Protein AF-B9TIX4-F1 (afdb_monomer_lite)

Organism: Ricinus communis (NCBI:txid3988)

pLDDT: mean 88.49, std 17.42, range [26.94, 98.62]

Radius of gyration: 24.01 Å; chains: 1; bounding box: 66×64×57 Å

InterPro domains:
  IPR032342 Protein of unknown function DUF4861 [PF16153] (31-257)

Sequence (258 aa):
MKLSLPLFALAAIAVTAHPAAQAAERLTVTVAHDLAIARPAETIAVPWKSVNDALPHAGIQHIVVKDAAGRVLPHQVTNVAPEAKDPQKNGIAYGELLFQHDFAPGEKNATFTVEKTDAVVPPFPTKVWARIVPERLDDFAWENDKVAHRTYGPALAAPAPAGSDKEVLKTSGLDIWFKRVPYPIVDRWYNIGHDHYHHDEGEGIDMYNVGTTMGAGGTGIRAGGKLYSGINFTHWKVLANGPVRAIFELAYDGWDAG

Foldseek 3Di:
DDDDDDDDDDPDDDDDDDDDDPDALKDKDKDFDDAQAKDFFDKDWAFVLVVCVSVPLADQQFKFKAWPVRDTFQKDWFQQQVVDDCPRSSQPRTGTIITTDIGHRPRTMTMMMMHGHPDGHDHDAAQKFWDFDVLQQRKIKIGGQFKIKIFDAPRQCDDDDPPDPRHHAWAQAMFIWGFPGRHDCPVVQVVVHDCRQCDCPPGTHRVDDCGRHNHPHFDWDQDPNDTGTFTGFDDKDWRGGDRSDTDMDTHGDDDDPD

Secondary structure (DSSP, 8-state):
--------------------S---SEEEEEEE---SS-EEEEEEEEEHHHHHHHSTT--TTSEEEEETT-PEEPEEEEES-TT---TT-S-TTEEEEEEEEEEPTT--EEEEEEEE-SSPPPPPPPS-EEEEEGGGTTEEEEE-SSEEEEE--HHHHSPPPTT----------EEEEEESSSS--HHHHHTT-TTGGGS-SSSEE-----TTS-BTT--EEEETTEEEE----SEEEEEE-SSS--EEEEE-------

Structure (mmCIF, N/CA/C/O backbone):
data_AF-B9TIX4-F1
#
_entry.id   AF-B9TIX4-F1
#
loop_
_atom_site.group_PDB
_atom_site.id
_atom_site.type_symbol
_atom_site.label_atom_id
_atom_site.label_alt_id
_atom_site.label_comp_id
_atom_site.label_asym_id
_atom_site.label_entity_id
_atom_site.label_seq_id
_atom_site.pdbx_PDB_ins_code
_atom_site.Cartn_x
_atom_site.Cartn_y
_atom_site.Cartn_z
_atom_site.occupancy
_atom_site.B_iso_or_equiv
_atom_site.auth_seq_id
_atom_site.auth_comp_id
_atom_site.auth_asym_id
_atom_site.auth_atom_id
_atom_site.pdbx_PDB_model_num
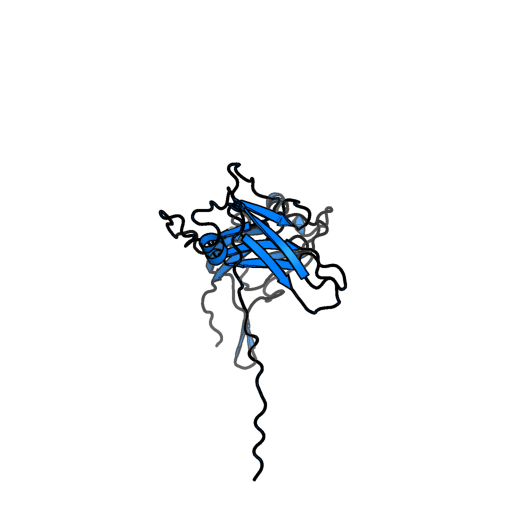ATOM 1 N N . MET A 1 1 ? -40.615 -47.299 2.888 1.00 38.88 1 MET A N 1
ATOM 2 C CA . MET A 1 1 ? -39.439 -46.735 2.194 1.00 38.88 1 MET A CA 1
ATOM 3 C C . MET A 1 1 ? -39.035 -45.478 2.951 1.00 38.88 1 MET A C 1
ATOM 5 O O . MET A 1 1 ? -39.784 -44.512 2.935 1.00 38.88 1 MET A O 1
ATOM 9 N N . LYS A 1 2 ? -37.972 -45.550 3.762 1.00 30.00 2 LYS A N 1
ATOM 10 C CA . LYS A 1 2 ? -37.517 -44.440 4.614 1.00 30.00 2 LYS A CA 1
ATOM 11 C C . LYS A 1 2 ? -36.592 -43.554 3.779 1.00 30.00 2 LYS A C 1
ATOM 13 O O . LYS A 1 2 ? -35.516 -44.011 3.415 1.00 30.00 2 LYS A O 1
ATOM 18 N N . LEU A 1 3 ? -37.014 -42.330 3.469 1.00 26.94 3 LEU A N 1
ATOM 19 C CA . LEU A 1 3 ? -36.116 -41.285 2.979 1.00 26.94 3 LEU A CA 1
ATOM 20 C C . LEU A 1 3 ? -35.773 -40.360 4.146 1.00 26.94 3 LEU A C 1
ATOM 22 O O . LEU A 1 3 ? -36.620 -39.626 4.645 1.00 26.94 3 LEU A O 1
ATOM 26 N N . SER A 1 4 ? -34.524 -40.440 4.585 1.00 28.61 4 SER A N 1
ATOM 27 C CA . SER A 1 4 ? -33.867 -39.477 5.461 1.00 28.61 4 SER A CA 1
ATOM 28 C C . SER A 1 4 ? -33.162 -38.434 4.592 1.00 28.61 4 SER A C 1
ATOM 30 O O . SER A 1 4 ? -32.214 -38.780 3.888 1.00 28.61 4 SER A O 1
ATOM 32 N N . LEU A 1 5 ? -33.611 -37.177 4.637 1.00 30.70 5 LEU A N 1
ATOM 33 C CA . LEU A 1 5 ? -32.850 -36.026 4.138 1.00 30.70 5 LEU A CA 1
ATOM 34 C C . LEU A 1 5 ? -32.131 -35.348 5.319 1.00 30.70 5 LEU A C 1
ATOM 36 O O . LEU A 1 5 ? -32.748 -35.192 6.375 1.00 30.70 5 LEU A O 1
ATOM 40 N N . PRO A 1 6 ? -30.859 -34.935 5.174 1.00 35.88 6 PRO A N 1
ATOM 41 C CA . PRO A 1 6 ? -30.146 -34.208 6.214 1.00 35.88 6 PRO A CA 1
ATOM 42 C C . PRO A 1 6 ? -30.624 -32.752 6.284 1.00 35.88 6 PRO A C 1
ATOM 44 O O . PRO A 1 6 ? -30.802 -32.074 5.273 1.00 35.88 6 PRO A O 1
ATOM 47 N N . LEU A 1 7 ? -30.829 -32.292 7.516 1.00 30.75 7 LEU A N 1
ATOM 48 C CA . LEU A 1 7 ? -31.203 -30.935 7.890 1.00 30.75 7 LEU A CA 1
ATOM 49 C C . LEU A 1 7 ? -29.971 -30.018 7.747 1.00 30.75 7 LEU A C 1
ATOM 51 O O . LEU A 1 7 ? -29.024 -30.140 8.521 1.00 30.75 7 LEU A O 1
ATOM 55 N N . PHE A 1 8 ? -29.967 -29.103 6.775 1.00 31.70 8 PHE A N 1
ATOM 56 C CA . PHE A 1 8 ? -29.042 -27.965 6.778 1.00 31.70 8 PHE A CA 1
ATOM 57 C C . PHE A 1 8 ? -29.559 -26.932 7.786 1.00 31.70 8 PHE A C 1
ATOM 59 O O . PHE A 1 8 ? -30.624 -26.346 7.597 1.00 31.70 8 PHE A O 1
ATOM 66 N N . ALA A 1 9 ? -28.819 -26.733 8.875 1.00 29.97 9 ALA A N 1
ATOM 67 C CA . ALA A 1 9 ? -29.090 -25.682 9.844 1.00 29.97 9 ALA A CA 1
ATOM 68 C C . ALA A 1 9 ? -28.733 -24.317 9.232 1.00 29.97 9 ALA A C 1
ATOM 70 O O . ALA A 1 9 ? -27.561 -23.968 9.103 1.00 29.97 9 ALA A O 1
ATOM 71 N N . LEU A 1 10 ? -29.751 -23.546 8.848 1.00 31.45 10 LEU A N 1
ATOM 72 C CA . LEU A 1 10 ? -29.627 -22.110 8.614 1.00 31.45 10 LEU A CA 1
ATOM 73 C C . LEU A 1 10 ? -29.556 -21.425 9.988 1.00 31.45 10 LEU A C 1
ATOM 75 O O . LEU A 1 10 ? -30.528 -21.454 10.744 1.00 31.45 10 LEU A O 1
ATOM 79 N N . ALA A 1 11 ? -28.418 -20.822 10.326 1.00 30.11 11 ALA A N 1
ATOM 80 C CA . ALA A 1 11 ? -28.317 -19.956 11.495 1.00 30.11 11 ALA A CA 1
ATOM 81 C C . ALA A 1 11 ? -29.115 -18.669 11.228 1.00 30.11 11 ALA A C 1
ATOM 83 O O . ALA A 1 11 ? -28.685 -17.796 10.476 1.00 30.11 11 ALA A O 1
ATOM 84 N N . ALA A 1 12 ? -30.309 -18.575 11.811 1.00 31.97 12 ALA A N 1
ATOM 85 C CA . ALA A 1 12 ? -31.118 -17.365 11.803 1.00 31.97 12 ALA A CA 1
ATOM 86 C C . ALA A 1 12 ? -30.576 -16.379 12.850 1.00 31.97 12 ALA A C 1
ATOM 88 O O . ALA A 1 12 ? -30.541 -16.682 14.042 1.00 31.97 12 ALA A O 1
ATOM 89 N N . ILE A 1 13 ? -30.159 -15.194 12.404 1.00 37.94 13 ILE A N 1
ATOM 90 C CA . ILE A 1 13 ? -29.799 -14.069 13.273 1.00 37.94 13 ILE A CA 1
ATOM 91 C C . ILE A 1 13 ? -31.105 -13.411 13.729 1.00 37.94 13 ILE A C 1
ATOM 93 O O . ILE A 1 13 ? -31.818 -12.812 12.926 1.00 37.94 13 ILE A O 1
ATOM 97 N N . ALA A 1 14 ? -31.435 -13.540 15.013 1.00 33.88 14 ALA A N 1
ATOM 98 C CA . ALA A 1 14 ? -32.546 -12.822 15.626 1.00 33.88 14 ALA A CA 1
ATOM 99 C C . ALA A 1 14 ? -32.054 -11.465 16.151 1.00 33.88 14 ALA A C 1
ATOM 101 O O . ALA A 1 14 ? -31.164 -11.410 16.998 1.00 33.88 14 ALA A O 1
ATOM 102 N N . VAL A 1 15 ? -32.643 -10.371 15.659 1.00 36.19 15 VAL A N 1
ATOM 103 C CA . VAL A 1 15 ? -32.431 -9.012 16.178 1.00 36.19 15 VAL A CA 1
ATOM 104 C C . VAL A 1 15 ? -33.599 -8.672 17.097 1.00 36.19 15 VAL A C 1
ATOM 106 O O . VAL A 1 15 ? -34.727 -8.507 16.640 1.00 36.19 15 VAL A O 1
ATOM 109 N N . THR A 1 16 ? -33.343 -8.562 18.398 1.00 40.38 16 THR A N 1
ATOM 110 C CA . THR A 1 16 ? -34.302 -7.996 19.355 1.00 40.38 16 THR A CA 1
ATOM 111 C C . THR A 1 16 ? -33.934 -6.544 19.634 1.00 40.38 16 THR A C 1
ATOM 113 O O . THR A 1 16 ? -32.861 -6.274 20.169 1.00 40.38 16 THR A O 1
ATOM 116 N N . ALA A 1 17 ? -34.825 -5.611 19.295 1.00 32.62 17 ALA A N 1
ATOM 117 C CA . ALA A 1 17 ? -34.686 -4.204 19.654 1.00 32.62 17 ALA A CA 1
ATOM 118 C C . ALA A 1 17 ? -35.254 -3.956 21.063 1.00 32.62 17 ALA A C 1
ATOM 120 O O . ALA A 1 17 ? -36.385 -4.336 21.370 1.00 32.62 17 ALA A O 1
ATOM 121 N N . HIS A 1 18 ? -34.472 -3.314 21.925 1.00 37.09 18 HIS A N 1
ATOM 122 C CA . HIS A 1 18 ? -34.951 -2.644 23.135 1.00 37.09 18 HIS A CA 1
ATOM 123 C C . HIS A 1 18 ? -34.730 -1.137 22.961 1.00 37.09 18 HIS A C 1
ATOM 125 O O . HIS A 1 18 ? -33.721 -0.750 22.366 1.00 37.09 18 HIS A O 1
ATOM 131 N N . PRO A 1 19 ? -35.638 -0.274 23.449 1.00 43.09 19 PRO A N 1
ATOM 132 C CA . PRO A 1 19 ? -35.478 1.163 23.313 1.00 43.09 19 PRO A CA 1
ATOM 133 C C . PRO A 1 19 ? -34.439 1.630 24.336 1.00 43.09 19 PRO A C 1
ATOM 135 O O . PRO A 1 19 ? -34.692 1.623 25.539 1.00 43.09 19 PRO A O 1
ATOM 138 N N . ALA A 1 20 ? -33.253 2.001 23.861 1.00 38.09 20 ALA A N 1
ATOM 139 C CA . ALA A 1 20 ? -32.211 2.596 24.684 1.00 38.09 20 ALA A CA 1
ATOM 140 C C . ALA A 1 20 ? -32.131 4.105 24.430 1.00 38.09 20 ALA A C 1
ATOM 142 O O . ALA A 1 20 ? -32.337 4.572 23.310 1.00 38.09 20 ALA A O 1
ATOM 143 N N . ALA A 1 21 ? -31.838 4.827 25.515 1.00 38.94 21 ALA A N 1
ATOM 144 C CA . ALA A 1 21 ? -31.505 6.242 25.589 1.00 38.94 21 ALA A CA 1
ATOM 145 C C . ALA A 1 21 ? -30.706 6.732 24.378 1.00 38.94 21 ALA A C 1
ATOM 147 O O . ALA A 1 21 ? -29.896 5.981 23.845 1.00 38.94 21 ALA A O 1
ATOM 148 N N . GLN A 1 22 ? -30.936 7.991 23.992 1.00 44.44 22 GLN A N 1
ATOM 149 C CA . GLN A 1 22 ? -30.363 8.669 22.827 1.00 44.44 22 GLN A CA 1
ATOM 150 C C . GLN A 1 22 ? -28.854 8.401 22.727 1.00 44.44 22 GLN A C 1
ATOM 152 O O . GLN A 1 22 ? -28.032 9.048 23.374 1.00 44.44 22 GLN A O 1
ATOM 157 N N . ALA A 1 23 ? -28.524 7.345 21.986 1.00 49.56 23 ALA A N 1
ATOM 158 C CA . ALA A 1 23 ? -27.182 6.825 21.885 1.00 49.56 23 ALA A CA 1
ATOM 159 C C . ALA A 1 23 ? -26.373 7.826 21.069 1.00 49.56 23 ALA A C 1
ATOM 161 O O . ALA A 1 23 ? -26.856 8.319 20.049 1.00 49.56 23 ALA A O 1
ATOM 162 N N . ALA A 1 24 ? -25.143 8.116 21.497 1.00 54.53 24 ALA A N 1
ATOM 163 C CA . ALA A 1 24 ? -24.170 8.699 20.585 1.00 54.53 24 ALA A CA 1
ATOM 164 C C . ALA A 1 24 ? -24.187 7.870 19.291 1.00 54.53 24 ALA A C 1
ATOM 166 O O . ALA A 1 24 ? -24.204 6.639 19.374 1.00 54.53 24 ALA A O 1
ATOM 167 N N . GLU A 1 25 ? -24.238 8.517 18.124 1.00 78.62 25 GLU A N 1
ATOM 168 C CA . GLU A 1 25 ? -24.160 7.812 16.844 1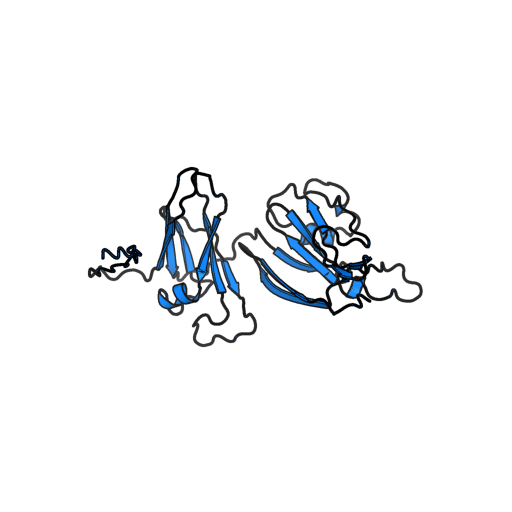.00 78.62 25 GLU A CA 1
ATOM 169 C C . GLU A 1 25 ? -22.839 7.032 16.810 1.00 78.62 25 GLU A C 1
ATOM 171 O O . GLU A 1 25 ? -21.759 7.604 16.640 1.00 78.62 25 GLU A O 1
ATOM 176 N N . ARG A 1 26 ? -22.928 5.721 17.049 1.00 90.38 26 ARG A N 1
ATOM 177 C CA . ARG A 1 26 ? -21.793 4.802 17.111 1.00 90.38 26 ARG A CA 1
ATOM 178 C C . ARG A 1 26 ? -22.112 3.524 16.360 1.00 90.38 26 ARG A C 1
ATOM 180 O O . ARG A 1 26 ? -23.199 2.963 16.494 1.00 90.38 26 ARG A O 1
ATOM 187 N N . LEU A 1 27 ? -21.121 3.014 15.647 1.00 96.25 27 LEU A N 1
ATOM 188 C CA . LEU A 1 27 ? -21.131 1.663 15.104 1.00 96.25 27 LEU A CA 1
ATOM 189 C C . LEU A 1 27 ? -20.337 0.763 16.052 1.00 96.25 27 LEU A C 1
ATOM 191 O O . LEU A 1 27 ? -19.190 1.060 16.375 1.00 96.25 27 LEU A O 1
ATOM 195 N N . THR A 1 28 ? -20.937 -0.337 16.504 1.00 97.44 28 THR A N 1
ATOM 196 C CA . THR A 1 28 ? -20.211 -1.375 17.252 1.00 97.44 28 THR A CA 1
ATOM 197 C C . THR A 1 28 ? -19.797 -2.475 16.284 1.00 97.44 28 THR A C 1
ATOM 199 O O . THR A 1 28 ? -20.637 -3.004 15.559 1.00 97.44 28 THR A O 1
ATOM 202 N N . VAL A 1 29 ? -18.509 -2.809 16.272 1.00 98.25 29 VAL A N 1
ATOM 203 C CA . VAL A 1 29 ? -17.928 -3.847 15.416 1.00 98.25 29 VAL A CA 1
ATOM 204 C C . VAL A 1 29 ? -17.489 -4.998 16.307 1.00 98.25 29 VAL A C 1
ATOM 206 O O . VAL A 1 29 ? -16.592 -4.831 17.130 1.00 98.25 29 VAL A O 1
ATOM 209 N N . THR A 1 30 ? -18.107 -6.163 16.140 1.00 97.75 30 THR A N 1
ATOM 210 C CA . THR A 1 30 ? -17.695 -7.399 16.814 1.00 97.75 30 THR A CA 1
ATOM 211 C C . THR A 1 30 ? -17.123 -8.350 15.777 1.00 97.75 30 THR A C 1
ATOM 213 O O . THR A 1 30 ? -17.759 -8.626 14.761 1.00 97.75 30 THR A O 1
ATOM 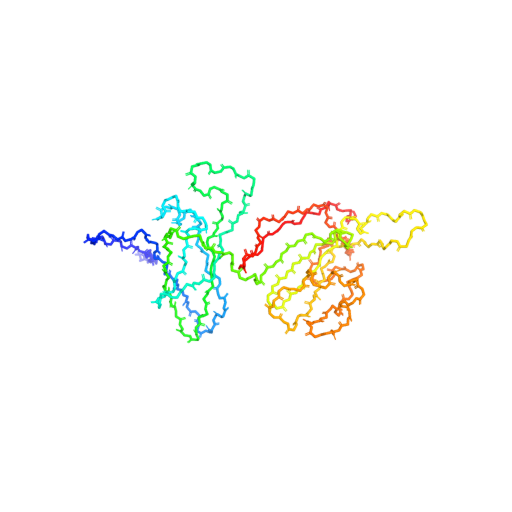216 N N . VAL A 1 31 ? -15.920 -8.848 16.037 1.00 97.88 31 VAL A N 1
ATOM 217 C CA . VAL A 1 31 ? -15.213 -9.804 15.178 1.00 97.88 31 VAL A CA 1
ATOM 218 C C . VAL A 1 31 ? -15.007 -11.106 15.933 1.00 97.88 31 VAL A C 1
ATOM 220 O O . VAL A 1 31 ? -14.877 -11.090 17.159 1.00 97.88 31 VAL A O 1
ATOM 223 N N . ALA A 1 32 ? -14.975 -12.225 15.212 1.00 97.56 32 ALA A N 1
ATOM 224 C CA . ALA A 1 32 ? -14.731 -13.533 15.798 1.00 97.56 32 ALA A CA 1
ATOM 225 C C . ALA A 1 32 ? -13.930 -14.451 14.866 1.00 97.56 32 ALA A C 1
ATOM 227 O O . ALA A 1 32 ? -14.022 -14.335 13.643 1.00 97.56 32 ALA A O 1
ATOM 228 N N . HIS A 1 33 ? -13.162 -15.374 15.448 1.00 97.12 33 HIS A N 1
ATOM 229 C CA . HIS A 1 33 ? -12.461 -16.441 14.731 1.00 97.12 33 HIS A CA 1
ATOM 230 C C . HIS A 1 33 ? -12.263 -17.681 15.612 1.00 97.12 33 HIS A C 1
ATOM 232 O O . HIS A 1 33 ? -12.195 -17.582 16.834 1.00 97.12 33 HIS A O 1
ATOM 238 N N . ASP A 1 34 ? -12.025 -18.842 14.992 1.00 97.62 34 ASP A N 1
ATOM 239 C CA . ASP A 1 34 ? -11.907 -20.116 15.722 1.00 97.62 34 ASP A CA 1
ATOM 240 C C . ASP A 1 34 ? -10.468 -20.605 15.945 1.00 97.62 34 ASP A C 1
ATOM 242 O O . ASP A 1 34 ? -10.240 -21.556 16.696 1.00 97.62 34 ASP A O 1
ATOM 246 N N . LEU A 1 35 ? -9.458 -19.942 15.373 1.00 96.56 35 LEU A N 1
ATOM 247 C CA . LEU A 1 35 ? -8.053 -20.354 15.517 1.00 96.56 35 LEU A CA 1
ATOM 248 C C . LEU A 1 35 ? -7.544 -20.238 16.960 1.00 96.56 35 LEU A C 1
ATOM 250 O O . LEU A 1 35 ? -7.852 -19.274 17.655 1.00 96.56 35 LEU A O 1
ATOM 254 N N . ALA A 1 36 ? -6.784 -21.229 17.435 1.00 97.38 36 ALA A N 1
ATOM 255 C CA . ALA A 1 36 ? -6.191 -21.235 18.783 1.00 97.38 36 ALA A CA 1
ATOM 256 C C . ALA A 1 36 ? -4.831 -20.516 18.871 1.00 97.38 36 ALA A C 1
ATOM 258 O O . ALA A 1 36 ? -4.317 -20.307 19.966 1.00 97.38 36 ALA A O 1
ATOM 259 N N . ILE A 1 37 ? -4.250 -20.151 17.728 1.00 98.00 37 ILE A N 1
ATOM 260 C CA . ILE A 1 37 ? -2.975 -19.434 17.642 1.00 98.00 37 ILE A CA 1
ATOM 261 C C . ILE A 1 37 ? -3.176 -17.925 17.815 1.00 98.00 37 ILE A C 1
ATOM 263 O O . ILE A 1 37 ? -4.269 -17.418 17.570 1.00 98.00 37 ILE A O 1
ATOM 267 N N . ALA A 1 38 ? -2.110 -17.218 18.197 1.00 98.12 38 ALA A N 1
ATOM 268 C CA . ALA A 1 38 ? -2.091 -15.760 18.138 1.00 98.12 38 ALA A CA 1
ATOM 269 C C . ALA A 1 38 ? -2.291 -15.270 16.696 1.00 98.12 38 ALA A C 1
ATOM 271 O O . ALA A 1 38 ? -1.817 -15.908 15.750 1.00 98.12 38 ALA A O 1
ATOM 272 N N . ARG A 1 39 ? -2.936 -14.111 16.543 1.00 97.81 39 ARG A N 1
ATOM 273 C CA . ARG A 1 39 ? -3.063 -13.401 15.263 1.00 97.81 39 ARG A CA 1
ATOM 274 C C . ARG A 1 39 ? -2.588 -11.960 15.449 1.00 97.81 39 ARG A C 1
ATOM 276 O O . ARG A 1 39 ? -3.410 -11.078 15.698 1.00 97.81 39 ARG A O 1
ATOM 283 N N . PRO A 1 40 ? -1.264 -11.732 15.432 1.00 96.69 40 PRO A N 1
ATOM 284 C CA . PRO A 1 40 ? -0.727 -10.389 15.566 1.00 96.69 40 PRO A CA 1
ATOM 285 C C . PRO A 1 40 ? -1.090 -9.552 14.338 1.00 96.69 40 PRO A C 1
ATOM 287 O O . PRO A 1 40 ? -1.064 -10.053 13.212 1.00 96.69 40 PRO A O 1
ATOM 290 N N . ALA A 1 41 ? -1.386 -8.276 14.562 1.00 95.19 41 ALA A N 1
ATOM 291 C CA . ALA A 1 41 ? -1.704 -7.284 13.544 1.00 95.19 41 ALA A CA 1
ATOM 292 C C . ALA A 1 41 ? -2.820 -7.719 12.569 1.00 95.19 41 ALA A C 1
ATOM 294 O O . ALA A 1 41 ? -2.799 -7.359 11.385 1.00 95.19 41 ALA A O 1
ATOM 295 N N . GLU A 1 42 ? -3.809 -8.476 13.059 1.00 97.62 42 GLU A N 1
ATOM 296 C CA . GLU A 1 42 ? -4.961 -8.900 12.265 1.00 97.62 42 GLU A CA 1
ATOM 297 C C . GLU A 1 42 ? -5.698 -7.665 11.749 1.00 97.62 42 GLU A C 1
ATOM 299 O O . GLU A 1 42 ? -6.131 -6.816 12.530 1.00 97.62 42 GLU A O 1
ATOM 304 N N . THR A 1 43 ? -5.833 -7.552 10.427 1.00 97.75 43 THR A N 1
ATOM 305 C CA . THR A 1 43 ? -6.508 -6.406 9.814 1.00 97.75 43 THR A CA 1
ATOM 306 C C . THR A 1 43 ? -8.008 -6.631 9.815 1.00 97.75 43 THR A C 1
ATOM 308 O O . THR A 1 43 ? -8.516 -7.520 9.134 1.00 97.75 43 THR A O 1
ATOM 311 N N . ILE A 1 44 ? -8.722 -5.779 10.537 1.00 98.62 44 ILE A N 1
ATOM 312 C CA . ILE A 1 44 ? -10.177 -5.751 10.558 1.00 98.62 44 ILE A CA 1
ATOM 313 C C . ILE A 1 44 ? -10.626 -4.776 9.479 1.00 98.62 44 ILE A C 1
ATOM 315 O O . ILE A 1 44 ? -10.250 -3.604 9.498 1.00 98.62 44 ILE A O 1
ATOM 319 N N . ALA A 1 45 ? -11.409 -5.282 8.530 1.00 98.19 45 ALA A N 1
ATOM 320 C CA . ALA A 1 45 ? -11.915 -4.520 7.402 1.00 98.19 45 ALA A CA 1
ATOM 321 C C . ALA A 1 45 ? -13.438 -4.411 7.481 1.00 98.19 45 ALA A C 1
ATOM 323 O O . ALA A 1 45 ? -14.155 -5.412 7.439 1.00 98.19 45 ALA A O 1
ATOM 324 N N . VAL A 1 46 ? -13.930 -3.183 7.621 1.00 98.00 46 VAL A N 1
ATOM 325 C CA . VAL A 1 46 ? -15.361 -2.877 7.644 1.00 98.00 46 VAL A CA 1
ATOM 326 C C . VAL A 1 46 ? -15.696 -2.136 6.355 1.00 98.00 46 VAL A C 1
ATOM 328 O O . VAL A 1 46 ? -15.140 -1.057 6.140 1.00 98.00 46 VAL A O 1
ATOM 331 N N . PRO A 1 47 ? -16.596 -2.651 5.496 1.00 96.12 47 PRO A N 1
ATOM 332 C CA . PRO A 1 47 ? -17.011 -1.936 4.295 1.00 96.12 47 PRO A CA 1
ATOM 333 C C . PRO A 1 47 ? -17.458 -0.515 4.636 1.00 96.12 47 PRO A C 1
ATOM 335 O O . PRO A 1 47 ? -18.283 -0.320 5.534 1.00 96.12 47 PRO A O 1
ATOM 338 N N . TRP A 1 48 ? -16.939 0.485 3.919 1.00 95.00 48 TRP A N 1
ATOM 339 C CA . TRP A 1 48 ? -17.240 1.887 4.214 1.00 95.00 48 TRP A CA 1
ATOM 340 C C . TRP A 1 48 ? -18.736 2.180 4.102 1.00 95.00 48 TRP A C 1
ATOM 342 O O . TRP A 1 48 ? -19.282 2.960 4.877 1.00 95.00 48 TRP A O 1
ATOM 352 N N . LYS A 1 49 ? -19.434 1.473 3.206 1.00 91.44 49 LYS A N 1
ATOM 353 C CA . LYS A 1 49 ? -20.893 1.526 3.117 1.00 91.44 49 LYS A CA 1
ATOM 354 C C . LYS A 1 49 ? -21.567 1.208 4.459 1.00 91.44 49 LYS A C 1
ATOM 356 O O . LYS A 1 49 ? -22.452 1.947 4.864 1.00 91.44 49 LYS A O 1
ATOM 361 N N . SER A 1 50 ? -21.131 0.164 5.165 1.00 93.56 50 SER A N 1
ATOM 362 C CA . SER A 1 50 ? -21.689 -0.202 6.475 1.00 93.56 50 SER A CA 1
ATOM 363 C C . SER A 1 50 ? -21.418 0.871 7.530 1.00 93.56 50 SER A C 1
ATOM 365 O O . SER A 1 50 ? -22.264 1.123 8.385 1.00 93.56 50 SER A O 1
ATOM 367 N N . VAL A 1 51 ? -20.254 1.529 7.453 1.00 94.81 51 VAL A N 1
ATOM 368 C CA . VAL A 1 51 ? -19.935 2.684 8.304 1.00 94.81 51 VAL A CA 1
ATOM 369 C C . VAL A 1 51 ? -20.880 3.839 7.998 1.00 94.81 51 VAL A C 1
ATOM 371 O O . VAL A 1 51 ? -21.472 4.377 8.921 1.00 94.81 51 VAL A O 1
ATOM 374 N N . ASN A 1 52 ? -21.078 4.187 6.727 1.00 91.62 52 ASN A N 1
ATOM 375 C CA . ASN A 1 52 ? -21.948 5.294 6.333 1.00 91.62 52 ASN A CA 1
ATOM 376 C C . ASN A 1 52 ? -23.440 5.015 6.597 1.00 91.62 52 ASN A C 1
ATOM 378 O O . ASN A 1 52 ? -24.171 5.930 6.955 1.00 91.62 52 ASN A O 1
ATOM 382 N N . ASP A 1 53 ? -23.895 3.764 6.475 1.00 91.44 53 ASP A N 1
ATOM 383 C CA . ASP A 1 53 ? -25.266 3.370 6.825 1.00 91.44 53 ASP A CA 1
ATOM 384 C C . ASP A 1 53 ? -25.526 3.559 8.337 1.00 91.44 53 ASP A C 1
ATOM 386 O O . ASP A 1 53 ? -26.605 3.997 8.733 1.00 91.44 53 ASP A O 1
ATOM 390 N N . ALA A 1 54 ? -24.535 3.251 9.187 1.00 93.50 54 ALA A N 1
ATOM 391 C CA . ALA A 1 54 ? -24.631 3.397 10.643 1.00 93.50 54 ALA A CA 1
ATOM 392 C C . ALA A 1 54 ? -24.306 4.815 11.147 1.00 93.50 54 ALA A C 1
ATOM 394 O O . ALA A 1 54 ? -24.822 5.239 12.179 1.00 93.50 54 ALA A O 1
ATOM 395 N N . LEU A 1 55 ? -23.441 5.537 10.431 1.00 93.00 55 LEU A N 1
ATOM 396 C CA . LEU A 1 55 ? -22.928 6.869 10.752 1.00 93.00 55 LEU A CA 1
ATOM 397 C C . LEU A 1 55 ? -23.043 7.790 9.521 1.00 93.00 55 LEU A C 1
ATOM 399 O O . LEU A 1 55 ? -22.021 8.159 8.932 1.00 93.00 55 LEU A O 1
ATOM 403 N N . PRO A 1 56 ? -24.259 8.209 9.128 1.00 89.75 56 PRO A N 1
ATOM 404 C CA . PRO A 1 56 ? -24.462 8.978 7.901 1.00 89.75 56 PRO A CA 1
ATOM 405 C C . PRO A 1 56 ? -23.649 10.271 7.876 1.00 89.75 56 PRO A C 1
ATOM 407 O O . PRO A 1 56 ? -23.606 10.995 8.871 1.00 89.75 56 PRO A O 1
ATOM 410 N N . HIS A 1 57 ? -23.025 10.594 6.744 1.00 87.12 57 HIS A N 1
ATOM 411 C CA . HIS A 1 57 ? -22.215 11.810 6.564 1.00 87.12 57 HIS A CA 1
ATOM 412 C C . HIS A 1 57 ? -20.955 11.889 7.446 1.00 87.12 57 HIS A C 1
ATOM 414 O O . HIS A 1 57 ? -20.396 12.978 7.616 1.00 87.12 57 HIS A O 1
ATOM 420 N N . ALA A 1 58 ? -20.492 10.768 8.008 1.00 87.06 58 ALA A N 1
ATOM 421 C CA . ALA A 1 58 ? -19.202 10.717 8.683 1.00 87.06 58 ALA A CA 1
ATOM 422 C C . ALA A 1 58 ? -18.075 11.130 7.718 1.00 87.06 58 ALA A C 1
ATOM 424 O O . ALA A 1 58 ? -17.920 10.570 6.633 1.00 87.06 58 ALA A O 1
ATOM 425 N N . GLY A 1 59 ? -17.284 12.130 8.112 1.00 87.44 59 GLY A N 1
ATOM 426 C CA . GLY A 1 59 ? -16.057 12.486 7.402 1.00 87.44 59 GLY A CA 1
ATOM 427 C C . GLY A 1 59 ? -14.920 11.556 7.815 1.00 87.44 59 GLY A C 1
ATOM 428 O O . GLY A 1 59 ? -14.786 11.254 8.996 1.00 87.44 59 GLY A O 1
ATOM 429 N N . ILE A 1 60 ? -14.071 11.141 6.874 1.00 90.06 60 ILE A N 1
ATOM 430 C CA . ILE A 1 60 ? -12.946 10.229 7.154 1.00 90.06 60 ILE A CA 1
ATOM 431 C C . ILE A 1 60 ? -11.948 10.801 8.175 1.00 90.06 60 ILE A C 1
ATOM 433 O O . ILE A 1 60 ? -11.310 10.055 8.904 1.00 90.06 60 ILE A O 1
ATOM 437 N N . GLN A 1 61 ? -11.847 12.128 8.257 1.00 91.94 61 GLN A N 1
ATOM 438 C CA . GLN A 1 61 ? -11.026 12.862 9.220 1.00 91.94 61 GLN A CA 1
ATOM 439 C C . GLN A 1 61 ? -11.763 13.177 10.534 1.00 91.94 61 GLN A C 1
ATOM 441 O O . GLN A 1 61 ? -11.202 13.827 11.407 1.00 91.94 61 GLN A O 1
ATOM 446 N N . HIS A 1 62 ? -13.023 12.756 10.659 1.00 94.00 62 HIS A N 1
ATOM 447 C CA . HIS A 1 62 ? -13.926 13.030 11.783 1.00 94.00 62 HIS A CA 1
ATOM 448 C C . HIS A 1 62 ? -14.498 11.738 12.374 1.00 94.00 62 HIS A C 1
ATOM 450 O O . HIS A 1 62 ? -15.615 11.713 12.895 1.00 94.00 62 HIS A O 1
ATOM 456 N N . ILE A 1 63 ? -13.732 10.652 12.285 1.00 95.38 63 ILE A N 1
ATOM 457 C CA . ILE A 1 63 ? -14.048 9.379 12.924 1.00 95.38 63 ILE A CA 1
ATOM 458 C C . ILE A 1 63 ? -12.895 8.920 13.804 1.00 95.38 63 ILE A C 1
ATOM 460 O O . ILE A 1 63 ? -11.729 9.179 13.519 1.00 95.38 63 ILE A O 1
ATOM 464 N N . VAL A 1 64 ? -13.228 8.208 14.873 1.00 97.38 64 VAL A N 1
ATOM 465 C CA . VAL A 1 64 ? -12.264 7.479 15.696 1.00 97.38 64 VAL A CA 1
ATOM 466 C C . VAL A 1 64 ? -12.702 6.032 15.826 1.00 97.38 64 VAL A C 1
ATOM 468 O O . VAL A 1 64 ? -13.887 5.746 15.994 1.00 97.38 64 VAL A O 1
ATOM 471 N N . VAL A 1 65 ? -11.731 5.123 15.769 1.00 98.25 65 VAL A N 1
ATOM 472 C CA . VAL A 1 65 ? -11.922 3.716 16.125 1.00 98.25 65 VAL A CA 1
ATOM 473 C C . VAL A 1 65 ? -11.378 3.511 17.528 1.00 98.25 65 VAL A C 1
ATOM 475 O O . VAL A 1 65 ? -10.244 3.908 17.798 1.00 98.25 65 VAL A O 1
ATOM 478 N N . LYS A 1 66 ? -12.162 2.903 18.417 1.00 98.31 66 LYS A N 1
ATOM 479 C CA . LYS A 1 66 ? -11.738 2.572 19.780 1.00 98.31 66 LYS A CA 1
ATOM 480 C C . LYS A 1 66 ? -11.884 1.087 20.061 1.00 98.31 66 LYS A C 1
ATOM 482 O O . LYS A 1 66 ? -12.797 0.436 19.554 1.00 98.31 66 LYS A O 1
ATOM 487 N N . ASP A 1 67 ? -10.994 0.560 20.888 1.00 98.00 67 ASP A N 1
ATOM 488 C CA . ASP A 1 67 ? -11.135 -0.785 21.439 1.00 98.00 67 ASP A CA 1
ATOM 489 C C . ASP A 1 67 ? -12.101 -0.832 22.637 1.00 98.00 67 ASP A C 1
ATOM 491 O O . ASP A 1 67 ? -12.642 0.186 23.078 1.00 98.00 67 ASP A O 1
ATOM 495 N N . ALA A 1 68 ? -12.302 -2.027 23.199 1.00 95.56 68 ALA A N 1
ATOM 496 C CA . ALA A 1 68 ? -13.153 -2.235 24.372 1.00 95.56 68 ALA A CA 1
ATOM 497 C C . ALA A 1 68 ? -12.691 -1.473 25.633 1.00 95.56 68 ALA A C 1
ATOM 499 O O . ALA A 1 68 ? -13.497 -1.250 26.536 1.00 95.56 68 ALA A O 1
ATOM 500 N N . ALA A 1 69 ? -11.421 -1.058 25.701 1.00 96.69 69 ALA A N 1
ATOM 501 C CA . ALA A 1 69 ? -10.878 -0.238 26.783 1.00 96.69 69 ALA A CA 1
ATOM 502 C C . ALA A 1 69 ? -11.015 1.276 26.510 1.00 96.69 69 ALA A C 1
ATOM 504 O O . ALA A 1 69 ? -10.607 2.089 27.339 1.00 96.69 69 ALA A O 1
ATOM 505 N N . GLY A 1 70 ? -11.577 1.668 25.361 1.00 96.06 70 GLY A N 1
ATOM 506 C CA . GLY A 1 70 ? -11.738 3.059 24.941 1.00 96.06 70 GLY A CA 1
ATOM 507 C C . GLY A 1 70 ? -10.478 3.687 24.336 1.00 96.06 70 GLY A C 1
ATOM 508 O O . GLY A 1 70 ? -10.466 4.897 24.094 1.00 96.06 70 GLY A O 1
ATOM 509 N N . ARG A 1 71 ? -9.421 2.904 24.079 1.00 97.25 71 ARG A N 1
ATOM 510 C CA . ARG A 1 71 ? -8.177 3.392 23.464 1.00 97.25 71 ARG A CA 1
ATOM 511 C C . ARG A 1 71 ? -8.400 3.619 21.975 1.00 97.25 71 ARG A C 1
ATOM 513 O O . ARG A 1 71 ? -8.922 2.740 21.296 1.00 97.25 71 ARG A O 1
ATOM 520 N N . VAL A 1 72 ? -7.976 4.777 21.466 1.00 97.00 72 VAL A N 1
ATOM 521 C CA . VAL A 1 72 ? -8.049 5.091 20.031 1.00 97.00 72 VAL A CA 1
ATOM 522 C C . VAL A 1 72 ? -7.016 4.266 19.266 1.00 97.00 72 VAL A C 1
ATOM 524 O O . VAL A 1 72 ? -5.835 4.265 19.615 1.00 97.00 72 VAL A O 1
ATOM 527 N N . LEU A 1 73 ? -7.465 3.584 18.216 1.00 97.88 73 LEU A N 1
ATOM 528 C CA . LEU A 1 73 ? -6.634 2.754 17.353 1.00 97.88 73 LEU A CA 1
ATOM 529 C C . LEU A 1 73 ? -6.233 3.504 16.072 1.00 97.88 73 LEU A C 1
ATOM 531 O O . LEU A 1 73 ? -7.059 4.234 15.502 1.00 97.88 73 LEU A O 1
ATOM 535 N N . PRO A 1 74 ? -5.001 3.284 15.568 1.00 97.38 74 PRO A N 1
ATOM 536 C CA . PRO A 1 74 ? -4.643 3.652 14.209 1.00 97.38 74 PRO A CA 1
ATOM 537 C C . PRO A 1 74 ? -5.596 3.019 13.205 1.00 97.38 74 PRO A C 1
ATOM 539 O O . PRO A 1 74 ? -5.844 1.812 13.242 1.00 97.38 74 PRO A O 1
ATOM 542 N N . HIS A 1 75 ? -6.118 3.842 12.304 1.00 97.88 75 HIS A N 1
ATOM 543 C CA . HIS A 1 75 ? -7.071 3.401 11.302 1.00 97.88 75 HIS A CA 1
ATOM 544 C C . HIS A 1 75 ? -6.867 4.118 9.969 1.00 97.88 75 HIS A C 1
ATOM 546 O O . HIS A 1 75 ? -6.176 5.133 9.872 1.00 97.88 75 HIS A O 1
ATOM 552 N N . GLN A 1 76 ? -7.468 3.554 8.931 1.00 97.25 76 GLN A N 1
ATOM 553 C CA . GLN A 1 76 ? -7.413 4.039 7.562 1.00 97.25 76 GLN A CA 1
ATOM 554 C C . GLN A 1 76 ? -8.779 3.864 6.914 1.00 97.25 76 GLN A C 1
ATOM 556 O O . GLN A 1 76 ? -9.379 2.805 7.043 1.00 97.25 76 GLN A O 1
ATOM 561 N N . VAL A 1 77 ? -9.229 4.846 6.141 1.00 95.62 77 VAL A N 1
ATOM 562 C CA . VAL A 1 77 ? -10.308 4.643 5.168 1.00 95.62 77 VAL A CA 1
ATOM 563 C C . VAL A 1 77 ? -9.674 4.558 3.785 1.00 95.62 77 VAL A C 1
ATOM 565 O O . VAL A 1 77 ? -8.961 5.476 3.380 1.00 95.62 77 VAL A O 1
ATOM 568 N N . THR A 1 78 ? -9.860 3.448 3.069 1.00 94.69 78 THR A N 1
ATOM 569 C CA . THR A 1 78 ? -9.259 3.277 1.737 1.00 94.69 78 THR A CA 1
ATOM 570 C C . THR A 1 78 ? -10.018 4.089 0.694 1.00 94.69 78 THR A C 1
ATOM 572 O O . THR A 1 78 ? -11.234 3.982 0.592 1.00 94.69 78 THR A O 1
ATOM 575 N N . ASN A 1 79 ? -9.307 4.885 -0.105 1.00 89.62 79 ASN A N 1
ATOM 576 C CA . ASN A 1 79 ? -9.872 5.643 -1.222 1.00 89.62 79 ASN A CA 1
ATOM 577 C C . ASN A 1 79 ? -9.687 4.866 -2.534 1.00 89.62 79 ASN A C 1
ATOM 579 O O . ASN A 1 79 ? -8.740 5.095 -3.269 1.00 89.62 79 ASN A O 1
ATOM 583 N N . VAL A 1 80 ? -10.545 3.886 -2.804 1.00 91.56 80 VAL A N 1
ATOM 584 C CA . VAL A 1 80 ? -10.367 2.962 -3.942 1.00 91.56 80 VAL A CA 1
ATOM 585 C C . VAL A 1 80 ? -10.848 3.529 -5.280 1.00 91.56 80 VAL A C 1
ATOM 587 O O . VAL A 1 80 ? -10.495 2.996 -6.328 1.00 91.56 80 VAL A O 1
ATOM 590 N N . ALA A 1 81 ? -11.615 4.619 -5.264 1.00 90.44 81 ALA A N 1
ATOM 591 C CA . ALA A 1 81 ? -12.046 5.340 -6.456 1.00 90.44 81 ALA A CA 1
ATOM 592 C C . ALA A 1 81 ? -11.691 6.834 -6.326 1.00 90.44 81 ALA A C 1
ATOM 594 O O . ALA A 1 81 ? -12.585 7.669 -6.185 1.00 90.44 81 ALA A O 1
ATOM 595 N N . PRO A 1 82 ? -10.394 7.199 -6.396 1.00 82.00 82 PRO A N 1
ATOM 596 C CA . PRO A 1 82 ? -9.917 8.551 -6.081 1.00 82.00 82 PRO A CA 1
ATOM 597 C C . PRO A 1 82 ? -10.440 9.652 -7.013 1.00 82.00 82 PRO A C 1
ATOM 599 O O . PRO A 1 82 ? -10.412 10.826 -6.657 1.00 82.00 82 PRO A O 1
ATOM 602 N N . GLU A 1 83 ? -10.932 9.289 -8.197 1.00 85.50 83 GLU A N 1
ATOM 603 C CA . GLU A 1 83 ? -11.531 10.215 -9.168 1.00 85.50 83 GLU A CA 1
ATOM 604 C C . GLU A 1 83 ? -13.045 10.411 -8.957 1.00 85.50 83 GLU A C 1
ATOM 606 O O . GLU A 1 83 ? -13.661 11.263 -9.604 1.00 85.50 83 GLU A O 1
ATOM 611 N N . ALA A 1 84 ? -13.667 9.636 -8.061 1.00 87.69 84 ALA A N 1
ATOM 612 C CA . ALA A 1 84 ? -15.086 9.756 -7.765 1.00 87.69 84 ALA A CA 1
ATOM 613 C C . ALA A 1 84 ? -15.387 11.081 -7.048 1.00 87.69 84 ALA A C 1
ATOM 615 O O . ALA A 1 84 ? -14.710 11.483 -6.102 1.00 87.69 84 ALA A O 1
ATOM 616 N N . LYS A 1 85 ? -16.452 11.759 -7.484 1.00 86.12 85 LYS A N 1
ATOM 617 C CA . LYS A 1 85 ? -16.955 12.979 -6.842 1.00 86.12 85 LYS A CA 1
ATOM 618 C C . LYS A 1 85 ? -18.095 12.622 -5.900 1.00 86.12 85 LYS A C 1
ATOM 620 O O . LYS A 1 85 ? -19.153 12.226 -6.376 1.00 86.12 85 LYS A O 1
ATOM 625 N N . ASP A 1 86 ? -17.906 12.831 -4.600 1.00 82.94 86 ASP A N 1
ATOM 626 C CA . ASP A 1 86 ? -18.897 12.521 -3.560 1.00 82.94 86 ASP A CA 1
ATOM 627 C C . ASP A 1 86 ? -19.499 13.785 -2.895 1.00 82.94 86 ASP A C 1
ATOM 629 O O . ASP A 1 86 ? -19.223 14.077 -1.728 1.00 82.94 86 ASP A O 1
ATOM 633 N N . PRO A 1 87 ? -20.309 14.594 -3.610 1.00 83.94 87 PRO A N 1
ATOM 634 C CA . PRO A 1 87 ? -20.897 15.802 -3.032 1.00 83.94 87 PRO A CA 1
ATOM 635 C C . PRO A 1 87 ? -21.957 15.507 -1.960 1.00 83.94 87 PRO A C 1
ATOM 637 O O . PRO A 1 87 ? -22.237 16.372 -1.132 1.00 83.94 87 PRO A O 1
ATOM 640 N N . GLN A 1 88 ? -22.539 14.303 -1.947 1.00 82.88 88 GLN A N 1
ATOM 641 C CA . GLN A 1 88 ? -23.520 13.879 -0.942 1.00 82.88 88 GLN A CA 1
ATOM 642 C C . GLN A 1 88 ? -22.879 13.266 0.313 1.00 82.88 88 GLN A C 1
ATOM 644 O O . GLN A 1 88 ? -23.596 12.989 1.278 1.00 82.88 88 GLN A O 1
ATOM 649 N N . LYS A 1 89 ? -21.553 13.069 0.322 1.00 80.81 89 LYS A N 1
ATOM 650 C CA . LYS A 1 89 ? -20.820 12.363 1.385 1.00 80.81 89 LYS A CA 1
ATOM 651 C C . LYS A 1 89 ? -21.407 10.973 1.655 1.00 80.81 89 LYS A C 1
ATOM 653 O O . LYS A 1 89 ? -21.582 10.583 2.808 1.00 80.81 89 LYS A O 1
ATOM 658 N N . ASN A 1 90 ? -21.787 10.261 0.595 1.00 82.50 90 ASN A N 1
ATOM 659 C CA . ASN A 1 90 ? -22.339 8.908 0.666 1.00 82.50 90 ASN A CA 1
ATOM 660 C C . ASN A 1 90 ? -21.257 7.815 0.595 1.00 82.50 90 ASN A C 1
ATOM 662 O O . ASN A 1 90 ? -21.568 6.628 0.695 1.00 82.50 90 ASN A O 1
ATOM 666 N N . GLY A 1 91 ? -19.994 8.213 0.443 1.00 83.44 91 GLY A N 1
ATOM 667 C CA . GLY A 1 91 ? -18.828 7.358 0.520 1.00 83.44 91 GLY A CA 1
ATOM 668 C C . GLY A 1 91 ? -18.463 6.624 -0.767 1.00 83.44 91 GLY A C 1
ATOM 669 O O . GLY A 1 91 ? -17.737 5.640 -0.685 1.00 83.44 91 GLY A O 1
ATOM 670 N N . ILE A 1 92 ? -18.924 7.074 -1.941 1.00 85.69 92 ILE A N 1
ATOM 671 C CA . ILE A 1 92 ? -18.693 6.377 -3.228 1.00 85.69 92 ILE A CA 1
ATOM 672 C C . ILE A 1 92 ? -17.218 6.229 -3.634 1.00 85.69 92 ILE A C 1
ATOM 674 O O . ILE A 1 92 ? -16.906 5.393 -4.476 1.00 85.69 92 ILE A O 1
ATOM 678 N N . ALA A 1 93 ? -16.320 7.040 -3.070 1.00 87.69 93 ALA A N 1
ATOM 679 C CA . ALA A 1 93 ? -14.884 6.953 -3.331 1.00 87.69 93 ALA A CA 1
ATOM 680 C C . ALA A 1 93 ? -14.190 5.871 -2.481 1.00 87.69 93 ALA A C 1
ATOM 682 O O . ALA A 1 93 ? -13.082 5.433 -2.799 1.00 87.69 93 ALA A O 1
ATOM 683 N N . TYR A 1 94 ? -14.823 5.446 -1.385 1.00 92.62 94 TYR A N 1
ATOM 684 C CA . TYR A 1 94 ? -14.164 4.695 -0.324 1.00 92.62 94 TYR A CA 1
ATOM 685 C C . TYR A 1 94 ? -14.500 3.204 -0.348 1.00 92.62 94 TYR A C 1
ATOM 687 O O . TYR A 1 94 ? -15.624 2.803 -0.641 1.00 92.62 94 TYR A O 1
ATOM 695 N N . GLY A 1 95 ? -13.512 2.379 0.001 1.00 94.31 95 GLY A N 1
ATOM 696 C CA . GLY A 1 95 ? -13.655 0.928 0.080 1.00 94.31 95 GLY A CA 1
ATOM 697 C C . GLY A 1 95 ? -14.017 0.470 1.488 1.00 94.31 95 GLY A C 1
ATOM 698 O O . GLY A 1 95 ? -15.139 0.042 1.755 1.00 94.31 95 GLY A O 1
ATOM 699 N N . GLU A 1 96 ? -13.055 0.554 2.404 1.00 96.94 96 GLU A N 1
ATOM 700 C CA . GLU A 1 96 ? -13.127 -0.050 3.736 1.00 96.94 96 GLU A CA 1
ATOM 701 C C . GLU A 1 96 ? -12.522 0.876 4.795 1.00 96.94 96 GLU A C 1
ATOM 703 O O . GLU A 1 96 ? -11.524 1.555 4.543 1.00 96.94 96 GLU A O 1
ATOM 708 N N . LEU A 1 97 ? -13.099 0.855 5.997 1.00 97.81 97 LEU A N 1
ATOM 709 C CA . LEU A 1 97 ? -12.436 1.271 7.227 1.00 97.81 97 LEU A CA 1
ATOM 710 C C . LEU A 1 97 ? -11.582 0.103 7.730 1.00 97.81 97 LEU A C 1
ATOM 712 O O . LEU A 1 97 ? -12.095 -0.985 7.995 1.00 97.81 97 LEU A O 1
ATOM 716 N N . LEU A 1 98 ? -10.287 0.351 7.870 1.00 98.44 98 LEU A N 1
ATOM 717 C CA . LEU A 1 98 ? -9.275 -0.605 8.284 1.00 98.44 98 LEU A CA 1
ATOM 718 C C . LEU A 1 98 ? -8.671 -0.190 9.618 1.00 98.44 98 LEU A C 1
ATOM 720 O O . LEU A 1 98 ? -8.325 0.974 9.813 1.00 98.44 98 LEU A O 1
ATOM 724 N N . PHE A 1 99 ? -8.478 -1.156 10.501 1.00 98.44 99 PHE A N 1
ATOM 725 C CA . PHE A 1 99 ? -7.692 -1.034 11.728 1.00 98.44 99 PHE A CA 1
ATOM 726 C C . PHE A 1 99 ? -7.136 -2.414 12.091 1.00 98.44 99 PHE A C 1
ATOM 728 O O . PHE A 1 99 ? -7.471 -3.406 11.442 1.00 98.44 99 PHE A O 1
ATOM 735 N N . GLN A 1 100 ? -6.249 -2.487 13.083 1.00 97.94 100 GLN A N 1
ATOM 736 C CA . GLN A 1 100 ? -5.595 -3.742 13.460 1.00 97.94 100 GLN A CA 1
ATOM 737 C C . GLN A 1 100 ? -5.851 -4.108 14.920 1.00 97.94 100 GLN A C 1
ATOM 739 O O . GLN A 1 100 ? -5.968 -3.224 15.771 1.00 97.94 100 GLN A O 1
ATOM 744 N N . HIS A 1 101 ? -5.894 -5.411 15.193 1.00 97.94 101 HIS A N 1
ATOM 745 C CA . HIS A 1 101 ? -5.950 -5.980 16.539 1.00 97.94 101 HIS A CA 1
ATOM 746 C C . HIS A 1 101 ? -4.970 -7.145 16.672 1.00 97.94 101 HIS A C 1
ATOM 748 O O . HIS A 1 101 ? -4.787 -7.920 15.735 1.00 97.94 101 HIS A O 1
ATOM 754 N N . ASP A 1 102 ? -4.352 -7.272 17.841 1.00 97.94 102 ASP A N 1
ATOM 755 C CA . ASP A 1 102 ? -3.497 -8.405 18.184 1.00 97.94 102 ASP A CA 1
ATOM 756 C C . ASP A 1 102 ? -4.320 -9.416 18.985 1.00 97.94 102 ASP A C 1
ATOM 758 O O . ASP A 1 102 ? -4.546 -9.218 20.178 1.00 97.94 102 ASP A O 1
ATOM 762 N N . PHE A 1 103 ? -4.752 -10.509 18.353 1.00 98.25 103 PHE A N 1
ATOM 763 C CA . PHE A 1 103 ? -5.416 -11.586 19.091 1.00 98.25 103 PHE A CA 1
ATOM 764 C C . PHE A 1 103 ? -4.380 -12.417 19.844 1.00 98.25 103 PHE A C 1
ATOM 766 O O . PHE A 1 103 ? -3.465 -12.992 19.236 1.00 98.25 103 PHE A O 1
ATOM 773 N N . ALA A 1 104 ? -4.548 -12.530 21.160 1.00 98.19 104 ALA A N 1
ATOM 774 C CA . ALA A 1 104 ? -3.760 -13.447 21.973 1.00 98.19 104 ALA A CA 1
ATOM 775 C C . ALA A 1 104 ? -4.091 -14.917 21.634 1.00 98.19 104 ALA A C 1
ATOM 777 O O . ALA A 1 104 ? -5.186 -15.214 21.145 1.00 98.19 104 ALA A O 1
ATOM 778 N N . PRO A 1 105 ? -3.193 -15.883 21.920 1.00 98.06 105 PRO A N 1
ATOM 779 C CA . PRO A 1 105 ? -3.534 -17.299 21.821 1.00 98.06 105 PRO A CA 1
ATOM 780 C C . PRO A 1 105 ? -4.821 -17.617 22.594 1.00 98.06 105 PRO A C 1
ATOM 782 O O . PRO A 1 105 ? -4.920 -17.356 23.791 1.00 98.06 105 PRO A O 1
ATOM 785 N N . GLY A 1 106 ? -5.810 -18.183 21.904 1.00 97.44 106 GLY A N 1
ATOM 786 C CA . GLY A 1 106 ? -7.104 -18.542 22.487 1.00 97.44 106 GLY A CA 1
ATOM 787 C C . GLY A 1 106 ? -8.138 -17.413 22.575 1.00 97.44 106 GLY A C 1
ATOM 788 O O . GLY A 1 106 ? -9.299 -17.724 22.834 1.00 97.44 106 GLY A O 1
ATOM 789 N N . GLU A 1 107 ? -7.784 -16.153 22.307 1.00 97.94 107 GLU A N 1
ATOM 790 C CA . GLU A 1 107 ? -8.761 -15.070 22.136 1.00 97.94 107 GLU A CA 1
ATOM 791 C C . GLU A 1 107 ? -9.582 -15.333 20.866 1.00 97.94 107 GLU A C 1
ATOM 793 O O . GLU A 1 107 ? -9.022 -15.618 19.811 1.00 97.94 107 GLU A O 1
ATOM 798 N N . LYS A 1 108 ? -10.915 -15.320 20.973 1.00 97.50 108 LYS A N 1
ATOM 799 C CA . LYS A 1 108 ? -11.820 -15.693 19.864 1.00 97.50 108 LYS A CA 1
ATOM 800 C C . LYS A 1 108 ? -12.670 -14.552 19.358 1.00 97.50 108 LYS A C 1
ATOM 802 O O . LYS A 1 108 ? -13.284 -14.687 18.308 1.00 97.50 108 LYS A O 1
ATOM 807 N N . ASN A 1 109 ? -12.780 -13.482 20.131 1.00 98.06 109 ASN A N 1
ATOM 808 C CA . ASN A 1 109 ? -13.636 -12.358 19.819 1.00 98.06 109 ASN A CA 1
ATOM 809 C C . ASN A 1 109 ? -13.031 -11.068 20.355 1.00 98.06 109 ASN A C 1
ATOM 811 O O . ASN A 1 109 ? -12.346 -11.071 21.371 1.00 98.06 109 ASN A O 1
ATOM 815 N N . ALA A 1 110 ? -13.318 -9.980 19.653 1.00 98.12 110 ALA A N 1
ATOM 816 C CA . ALA A 1 110 ? -12.977 -8.630 20.068 1.00 98.12 110 ALA A CA 1
ATOM 817 C C . ALA A 1 110 ? -14.104 -7.680 19.650 1.00 98.12 110 ALA A C 1
ATOM 819 O O . ALA A 1 110 ? -14.829 -7.938 18.684 1.00 98.12 110 ALA A O 1
ATOM 820 N N . THR A 1 111 ? -14.279 -6.596 20.405 1.00 98.44 111 THR A N 1
ATOM 821 C CA . THR A 1 111 ? -15.301 -5.577 20.137 1.00 98.44 111 THR A CA 1
ATOM 822 C C . THR A 1 111 ? -14.668 -4.198 20.070 1.00 98.44 111 THR A C 1
ATOM 824 O O . THR A 1 111 ? -13.835 -3.844 20.905 1.00 98.44 111 THR A O 1
ATOM 827 N N . PHE A 1 112 ? -15.114 -3.420 19.089 1.00 98.62 112 PHE A N 1
ATOM 828 C CA . PHE A 1 112 ? -14.635 -2.079 18.786 1.00 98.62 112 PHE A CA 1
ATOM 829 C C . PHE A 1 112 ? -15.808 -1.126 18.592 1.00 98.62 112 PHE A C 1
ATOM 831 O O . PHE A 1 112 ? -16.936 -1.546 18.308 1.00 98.62 112 PHE A O 1
ATOM 838 N N . THR A 1 113 ? -15.531 0.167 18.704 1.00 98.25 113 THR A N 1
ATOM 839 C CA . THR A 1 113 ? -16.489 1.226 18.391 1.00 98.25 113 THR A CA 1
ATOM 840 C C . THR A 1 113 ? -15.923 2.137 17.321 1.00 98.25 113 THR A C 1
ATOM 842 O O . THR A 1 113 ? -14.740 2.467 17.331 1.00 98.25 113 THR A O 1
ATOM 845 N N . VAL A 1 114 ? -16.776 2.534 16.384 1.00 98.19 114 VAL A N 1
ATOM 846 C CA . VAL A 1 114 ? -16.514 3.628 15.453 1.00 98.19 114 VAL A CA 1
ATOM 847 C C . VAL A 1 114 ? -17.446 4.762 15.840 1.00 98.19 114 VAL A C 1
ATOM 849 O O . VAL A 1 114 ? -18.659 4.565 15.943 1.00 98.19 114 VAL A O 1
ATOM 852 N N . GLU A 1 115 ? -16.874 5.929 16.097 1.00 96.00 115 GLU A N 1
ATOM 853 C CA . GLU A 1 115 ? -17.584 7.092 16.625 1.00 96.00 115 GLU A CA 1
ATOM 854 C C . GLU A 1 115 ? -17.239 8.324 15.791 1.00 96.00 115 GLU A C 1
ATOM 856 O O . GLU A 1 115 ? -16.089 8.497 15.378 1.00 96.00 115 GLU A O 1
ATOM 861 N N . LYS A 1 116 ? -18.226 9.196 15.564 1.00 94.94 116 LYS A N 1
ATOM 862 C CA . LYS A 1 116 ? -17.976 10.531 15.011 1.00 94.94 116 LYS A CA 1
ATOM 863 C C . LYS A 1 116 ? -17.283 11.414 16.050 1.00 94.94 116 LYS A C 1
ATOM 865 O O . LYS A 1 116 ? -17.506 11.268 17.251 1.00 94.94 116 LYS A O 1
ATOM 870 N N . THR A 1 117 ? -16.477 12.358 15.582 1.00 93.44 117 THR A N 1
ATOM 871 C CA . THR A 1 117 ? -15.818 13.364 16.421 1.00 93.44 117 THR A CA 1
ATOM 872 C C . THR A 1 117 ? -15.790 14.722 15.727 1.00 93.44 117 THR A C 1
ATOM 874 O O . THR A 1 117 ? -15.556 14.808 14.522 1.00 93.44 117 THR A O 1
ATOM 877 N N . ASP A 1 118 ? -15.979 15.794 16.496 1.00 92.19 118 ASP A N 1
ATOM 878 C CA . ASP A 1 118 ? -15.861 17.167 15.989 1.00 92.19 118 ASP A CA 1
ATOM 879 C C . ASP A 1 118 ? -14.398 17.553 15.717 1.00 92.19 118 ASP A C 1
ATOM 881 O O . ASP A 1 118 ? -14.109 18.410 14.881 1.00 92.19 118 ASP A O 1
ATOM 885 N N . ALA A 1 119 ? -13.453 16.898 16.398 1.00 93.38 119 ALA A N 1
ATOM 886 C CA . ALA A 1 119 ? -12.032 17.113 16.174 1.00 93.38 119 ALA A CA 1
ATOM 887 C C . ALA A 1 119 ? -11.581 16.484 14.850 1.00 93.38 119 ALA A C 1
ATOM 889 O O . ALA A 1 119 ? -12.010 15.388 14.489 1.00 93.38 119 ALA A O 1
ATOM 890 N N . VAL A 1 120 ? -10.663 17.159 14.156 1.00 94.88 120 VAL A N 1
ATOM 891 C CA . VAL A 1 120 ? -9.948 16.568 13.021 1.00 94.88 120 VAL A CA 1
ATOM 892 C C . VAL A 1 120 ? -8.931 15.561 13.555 1.00 94.88 120 VAL A C 1
ATOM 894 O O . VAL A 1 120 ? -8.098 15.899 14.397 1.00 94.88 120 VAL A O 1
ATOM 897 N N . VAL A 1 121 ? -8.987 14.332 13.054 1.00 94.94 121 VAL A N 1
ATOM 898 C CA . VAL A 1 121 ? -8.049 13.259 13.387 1.00 94.94 121 VAL A CA 1
ATOM 899 C C . VAL A 1 121 ? -6.857 13.318 12.425 1.00 94.94 121 VAL A C 1
ATOM 901 O O . VAL A 1 121 ? -7.058 13.233 11.211 1.00 94.94 121 VAL A O 1
ATOM 904 N N . PRO A 1 122 ? -5.617 13.491 12.923 1.00 93.38 122 PRO A N 1
ATOM 905 C CA . PRO A 1 122 ? -4.437 13.510 12.067 1.00 93.38 122 PRO A CA 1
ATOM 906 C C . PRO A 1 122 ? -4.140 12.111 11.498 1.00 93.38 122 PRO A C 1
ATOM 908 O O . PRO A 1 122 ? -4.500 11.107 12.120 1.00 93.38 122 PRO A O 1
ATOM 911 N N . PRO A 1 123 ? -3.438 12.015 10.354 1.00 91.56 123 PRO A N 1
ATOM 912 C CA . PRO A 1 123 ? -2.957 10.737 9.843 1.00 91.56 123 PRO A CA 1
ATOM 913 C C . PRO A 1 123 ? -2.088 10.003 10.873 1.00 91.56 123 PRO A C 1
ATOM 915 O O . PRO A 1 123 ? -1.245 10.609 11.537 1.00 91.56 123 PRO A O 1
ATOM 918 N N . PHE A 1 124 ? -2.270 8.689 10.986 1.00 95.69 124 PHE A N 1
ATOM 919 C CA . PHE A 1 124 ? -1.423 7.853 11.836 1.00 95.69 124 PHE A CA 1
ATOM 920 C C . PHE A 1 124 ? -0.091 7.526 11.148 1.00 95.69 124 PHE A C 1
ATOM 922 O O . PHE A 1 124 ? -0.017 7.560 9.918 1.00 95.69 124 PHE A O 1
ATOM 929 N N . PRO A 1 125 ? 0.950 7.147 11.915 1.00 94.88 125 PRO A N 1
ATOM 930 C CA . PRO A 1 125 ? 2.205 6.673 11.347 1.00 94.88 125 PRO A CA 1
ATOM 931 C C . PRO A 1 125 ? 1.995 5.524 10.357 1.00 94.88 125 PRO A C 1
ATOM 933 O O . PRO A 1 125 ? 1.350 4.518 10.664 1.00 94.88 125 PRO A O 1
ATOM 936 N N . THR A 1 126 ? 2.561 5.679 9.166 1.00 95.12 126 THR A N 1
ATOM 937 C CA . THR A 1 126 ? 2.437 4.718 8.075 1.00 95.12 126 THR A CA 1
ATOM 938 C C . THR A 1 126 ? 3.247 3.455 8.348 1.00 95.12 126 THR A C 1
ATOM 940 O O . THR A 1 126 ? 4.451 3.536 8.583 1.00 95.12 126 THR A O 1
ATOM 943 N N . LYS A 1 127 ? 2.604 2.283 8.262 1.00 95.56 127 LYS A N 1
ATOM 944 C CA . LYS A 1 127 ? 3.294 0.980 8.266 1.00 95.56 127 LYS A CA 1
ATOM 945 C C . LYS A 1 127 ? 3.477 0.389 6.875 1.00 95.56 127 LYS A C 1
ATOM 947 O O . LYS A 1 127 ? 4.327 -0.475 6.709 1.00 95.56 127 LYS A O 1
ATOM 952 N N . VAL A 1 128 ? 2.683 0.829 5.899 1.00 97.00 128 VAL A N 1
ATOM 953 C CA . VAL A 1 128 ? 2.734 0.346 4.515 1.00 97.00 128 VAL A CA 1
ATOM 954 C C . VAL A 1 128 ? 2.714 1.501 3.529 1.00 97.00 128 VAL A C 1
ATOM 956 O O . VAL A 1 128 ? 1.935 2.439 3.693 1.00 97.00 128 VAL A O 1
ATOM 959 N N . TRP A 1 129 ? 3.548 1.428 2.502 1.00 97.19 129 TRP A N 1
ATOM 960 C CA . TRP A 1 129 ? 3.709 2.508 1.535 1.00 97.19 129 TRP A CA 1
ATOM 961 C C . TRP A 1 129 ? 3.962 1.946 0.141 1.00 97.19 129 TRP A C 1
ATOM 963 O O . TRP A 1 129 ? 4.629 0.925 0.013 1.00 97.19 129 TRP A O 1
ATOM 973 N N . ALA A 1 130 ? 3.433 2.591 -0.895 1.00 97.94 130 ALA A N 1
ATOM 974 C CA . ALA A 1 130 ? 3.710 2.279 -2.294 1.00 97.94 130 ALA A CA 1
ATOM 975 C C . ALA A 1 130 ? 3.847 3.560 -3.120 1.00 97.94 130 ALA A C 1
ATOM 977 O O . ALA A 1 130 ?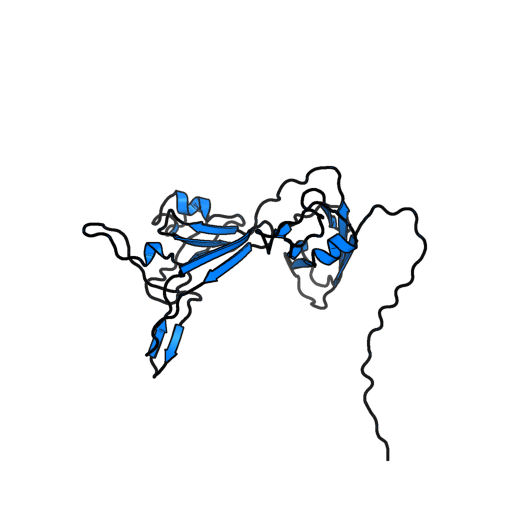 3.089 4.509 -2.909 1.00 97.94 130 ALA A O 1
ATOM 978 N N . ARG A 1 131 ? 4.779 3.595 -4.075 1.00 97.56 131 ARG A N 1
ATOM 979 C CA . ARG A 1 131 ? 4.912 4.718 -5.008 1.00 97.56 131 ARG A CA 1
ATOM 980 C C . ARG A 1 131 ? 5.677 4.364 -6.277 1.00 97.56 131 ARG A C 1
ATOM 982 O O . ARG A 1 131 ? 6.470 3.427 -6.310 1.00 97.56 131 ARG A O 1
ATOM 989 N N . ILE A 1 132 ? 5.497 5.217 -7.280 1.00 97.75 132 ILE A N 1
ATOM 990 C CA . ILE A 1 132 ? 6.446 5.354 -8.382 1.00 97.75 132 ILE A CA 1
ATOM 991 C C . ILE A 1 132 ? 7.739 6.018 -7.882 1.00 97.75 132 ILE A C 1
ATOM 993 O O . ILE A 1 132 ? 7.706 6.873 -6.989 1.00 97.75 132 ILE A O 1
ATOM 997 N N . VAL A 1 133 ? 8.865 5.645 -8.480 1.00 96.75 133 VAL A N 1
ATOM 998 C CA . VAL A 1 133 ? 10.231 6.076 -8.169 1.00 96.75 133 VAL A CA 1
ATOM 999 C C . VAL A 1 133 ? 10.883 6.653 -9.432 1.00 96.75 133 VAL A C 1
ATOM 1001 O O . VAL A 1 133 ? 11.725 6.007 -10.061 1.00 96.75 133 VAL A O 1
ATOM 1004 N N . PRO A 1 134 ? 10.498 7.876 -9.849 1.00 95.06 134 PRO A N 1
ATOM 1005 C CA . PRO A 1 134 ? 11.026 8.490 -11.068 1.00 95.06 134 PRO A CA 1
ATOM 1006 C C . PRO A 1 134 ? 12.542 8.695 -11.017 1.00 95.06 134 PRO A C 1
ATOM 1008 O O . PRO A 1 134 ? 13.224 8.592 -12.036 1.00 95.06 134 PRO A O 1
ATOM 1011 N N . GLU A 1 135 ? 13.090 8.935 -9.822 1.00 93.31 135 GLU A N 1
ATOM 1012 C CA . GLU A 1 135 ? 14.530 9.096 -9.612 1.00 93.31 135 GLU A CA 1
ATOM 1013 C C . GLU A 1 135 ? 15.336 7.827 -9.931 1.00 93.31 135 GLU A C 1
ATOM 1015 O O . GLU A 1 135 ? 16.539 7.911 -10.170 1.00 93.31 135 GLU A O 1
ATOM 1020 N N . ARG A 1 136 ? 14.678 6.662 -10.005 1.00 93.69 136 ARG A N 1
ATOM 1021 C CA . ARG A 1 136 ? 15.261 5.397 -10.458 1.00 93.69 136 ARG A CA 1
ATOM 1022 C C . ARG A 1 136 ? 14.560 4.911 -11.727 1.00 93.69 136 ARG A C 1
ATOM 1024 O O . ARG A 1 136 ? 14.075 3.792 -11.796 1.00 93.69 136 ARG A O 1
ATOM 1031 N N . LEU A 1 137 ? 14.530 5.764 -12.754 1.00 95.62 137 LEU A N 1
ATOM 1032 C CA . LEU A 1 137 ? 14.050 5.414 -14.099 1.00 95.62 137 LEU A CA 1
ATOM 1033 C C . LEU A 1 137 ? 12.649 4.767 -14.081 1.00 95.62 137 LEU A C 1
ATOM 1035 O O . LEU A 1 137 ? 12.392 3.770 -14.761 1.00 95.62 137 LEU A O 1
ATOM 1039 N N . ASP A 1 138 ? 11.750 5.397 -13.325 1.00 97.00 138 ASP A N 1
ATOM 1040 C CA . ASP A 1 138 ? 10.351 5.008 -13.126 1.00 97.00 138 ASP A CA 1
ATOM 1041 C C . ASP A 1 138 ? 10.143 3.643 -12.461 1.00 97.00 138 ASP A C 1
ATOM 1043 O O . ASP A 1 138 ? 9.092 3.035 -12.653 1.00 97.00 138 ASP A O 1
ATOM 1047 N N . ASP A 1 139 ? 11.096 3.139 -11.675 1.00 96.06 139 ASP A N 1
ATOM 1048 C CA . ASP A 1 139 ? 10.854 1.962 -10.835 1.00 96.06 139 ASP A CA 1
ATOM 1049 C C . ASP A 1 139 ? 9.597 2.153 -9.970 1.00 96.06 139 ASP A C 1
ATOM 1051 O O . ASP A 1 139 ? 9.182 3.267 -9.664 1.00 96.06 139 ASP A O 1
ATOM 1055 N N . PHE A 1 140 ? 8.971 1.063 -9.543 1.00 97.88 140 PHE A N 1
ATOM 1056 C CA . PHE A 1 140 ? 7.849 1.111 -8.611 1.00 97.88 140 PHE A CA 1
ATOM 1057 C C . PHE A 1 140 ? 8.209 0.336 -7.355 1.00 97.88 140 PHE A C 1
ATOM 1059 O O . PHE A 1 140 ? 8.636 -0.814 -7.440 1.00 97.88 140 PHE A O 1
ATOM 1066 N N . ALA A 1 141 ? 8.022 0.947 -6.190 1.00 97.56 141 ALA A N 1
ATOM 1067 C CA . ALA A 1 141 ? 8.397 0.352 -4.916 1.00 97.56 141 ALA A CA 1
ATOM 1068 C C . ALA A 1 141 ? 7.221 0.317 -3.945 1.00 97.56 141 ALA A C 1
ATOM 1070 O O . ALA A 1 141 ? 6.392 1.229 -3.911 1.00 97.56 141 ALA A O 1
ATOM 1071 N N . TRP A 1 142 ? 7.162 -0.738 -3.135 1.00 98.25 142 TRP A N 1
ATOM 1072 C CA . TRP A 1 142 ? 6.198 -0.855 -2.048 1.00 98.25 142 TRP A CA 1
ATOM 1073 C C . TRP A 1 142 ? 6.780 -1.605 -0.862 1.00 98.25 142 TRP A C 1
ATOM 1075 O O . TRP A 1 142 ? 7.653 -2.456 -1.002 1.00 98.25 142 TRP A O 1
ATOM 1085 N N . GLU A 1 143 ? 6.283 -1.312 0.328 1.00 97.94 143 GLU A N 1
ATOM 1086 C CA . GLU A 1 143 ? 6.827 -1.863 1.557 1.00 97.94 143 GLU A CA 1
ATOM 1087 C C . GLU A 1 143 ? 5.800 -1.975 2.676 1.00 97.94 143 GLU A C 1
ATOM 1089 O O . GLU A 1 143 ? 4.747 -1.334 2.659 1.00 97.94 143 GLU A O 1
ATOM 1094 N N . ASN A 1 144 ? 6.143 -2.794 3.666 1.00 97.31 144 ASN A N 1
ATOM 1095 C CA . ASN A 1 144 ? 5.483 -2.865 4.961 1.00 97.31 144 ASN A CA 1
ATOM 1096 C C . ASN A 1 144 ? 6.515 -2.777 6.103 1.00 97.31 144 ASN A C 1
ATOM 1098 O O . ASN A 1 144 ? 7.697 -2.507 5.878 1.00 97.31 144 ASN A O 1
ATOM 1102 N N . ASP A 1 145 ? 6.102 -3.037 7.339 1.00 95.06 145 ASP A N 1
ATOM 1103 C CA . ASP A 1 145 ? 6.949 -3.018 8.537 1.00 95.06 145 ASP A CA 1
ATOM 1104 C C . ASP A 1 145 ? 7.953 -4.190 8.626 1.00 95.06 145 ASP A C 1
ATOM 1106 O O . ASP A 1 145 ? 8.615 -4.363 9.650 1.00 95.06 145 ASP A O 1
ATOM 1110 N N . LYS A 1 146 ? 8.075 -5.018 7.582 1.00 95.38 146 LYS A N 1
ATOM 1111 C CA . LYS A 1 146 ? 8.960 -6.196 7.536 1.00 95.38 146 LYS A CA 1
ATOM 1112 C C . LYS A 1 146 ? 9.823 -6.272 6.284 1.00 95.38 146 LYS A C 1
ATOM 1114 O O . LYS A 1 146 ? 10.961 -6.719 6.361 1.00 95.38 146 LYS A O 1
ATOM 1119 N N . VAL A 1 147 ? 9.283 -5.879 5.137 1.00 96.62 147 VAL A N 1
ATOM 1120 C CA . VAL A 1 147 ? 9.907 -6.084 3.828 1.00 96.62 147 VAL A CA 1
ATOM 1121 C C . VAL A 1 147 ? 9.562 -4.932 2.891 1.00 96.62 147 VAL A C 1
ATOM 1123 O O . VAL A 1 147 ? 8.479 -4.349 2.981 1.00 96.62 147 VAL A O 1
ATOM 1126 N N . ALA A 1 148 ? 10.488 -4.609 1.997 1.00 97.00 148 ALA A N 1
ATOM 1127 C CA . ALA A 1 148 ? 10.256 -3.718 0.871 1.00 97.00 148 ALA A CA 1
ATOM 1128 C C . ALA A 1 148 ? 10.470 -4.481 -0.439 1.00 97.00 148 ALA A C 1
ATOM 1130 O O . ALA A 1 148 ? 11.125 -5.519 -0.473 1.00 97.00 148 ALA A O 1
ATOM 1131 N N . HIS A 1 149 ? 9.867 -3.986 -1.504 1.00 96.19 149 HIS A N 1
ATOM 1132 C CA . HIS A 1 149 ? 9.927 -4.575 -2.825 1.00 96.19 149 HIS A CA 1
ATOM 1133 C C . HIS A 1 149 ? 10.076 -3.480 -3.861 1.00 96.19 149 HIS A C 1
ATOM 1135 O O . HIS A 1 149 ? 9.658 -2.334 -3.655 1.00 96.19 149 HIS A O 1
ATOM 1141 N N . ARG A 1 150 ? 10.595 -3.889 -5.011 1.00 95.12 150 ARG A N 1
ATOM 1142 C CA . ARG A 1 150 ? 10.691 -3.074 -6.210 1.00 95.12 150 ARG A CA 1
ATOM 1143 C C . ARG A 1 150 ? 10.283 -3.892 -7.427 1.00 95.12 150 ARG A C 1
ATOM 1145 O O . ARG A 1 150 ? 10.526 -5.093 -7.499 1.00 95.12 150 ARG A O 1
ATOM 1152 N N . THR A 1 151 ? 9.726 -3.216 -8.418 1.00 95.94 151 THR A N 1
ATOM 1153 C CA . THR A 1 151 ? 9.735 -3.669 -9.806 1.00 95.94 151 THR A CA 1
ATOM 1154 C C . THR A 1 151 ? 10.140 -2.531 -10.730 1.00 95.94 151 THR A C 1
ATOM 1156 O O . THR A 1 151 ? 10.247 -1.380 -10.305 1.00 95.94 151 THR A O 1
ATOM 1159 N N . TYR A 1 152 ? 10.389 -2.863 -11.987 1.00 95.75 152 TYR A N 1
ATOM 1160 C CA . TYR A 1 152 ? 11.168 -2.031 -12.884 1.00 95.75 152 TYR A CA 1
ATOM 1161 C C . TYR A 1 152 ? 10.302 -1.225 -13.840 1.00 95.75 152 TYR A C 1
ATOM 1163 O O . TYR A 1 152 ? 9.347 -1.742 -14.424 1.00 95.75 152 TYR A O 1
ATOM 1171 N N . GLY A 1 153 ? 10.678 0.041 -14.006 1.00 96.75 153 GLY A N 1
ATOM 1172 C CA . GLY A 1 153 ? 9.891 1.046 -14.712 1.00 96.75 153 GLY A CA 1
ATOM 1173 C C . GLY A 1 153 ? 9.997 1.056 -16.233 1.00 96.75 153 GLY A C 1
ATOM 1174 O O . GLY A 1 153 ? 10.955 0.519 -16.800 1.00 96.75 153 GLY A O 1
ATOM 1175 N N . PRO A 1 154 ? 9.065 1.738 -16.924 1.00 97.00 154 PRO A N 1
ATOM 1176 C CA . PRO A 1 154 ? 9.131 1.941 -18.370 1.00 97.00 154 PRO A CA 1
ATOM 1177 C C . PRO A 1 154 ? 10.354 2.766 -18.797 1.00 97.00 154 PRO A C 1
ATOM 1179 O O . PRO A 1 154 ? 10.966 2.460 -19.827 1.00 97.00 154 PRO A O 1
ATOM 1182 N N . ALA A 1 155 ? 10.770 3.769 -18.013 1.00 97.25 155 ALA A N 1
ATOM 1183 C CA . ALA A 1 155 ? 11.974 4.530 -18.333 1.00 97.25 155 ALA A CA 1
ATOM 1184 C C . ALA A 1 155 ? 13.239 3.666 -18.247 1.00 97.25 155 ALA A C 1
ATOM 1186 O O . ALA A 1 155 ? 14.122 3.856 -19.082 1.00 97.25 155 ALA A O 1
ATOM 1187 N N . LEU A 1 156 ? 13.324 2.674 -17.353 1.00 96.75 156 LEU A N 1
ATOM 1188 C CA . LEU A 1 156 ? 14.446 1.726 -17.316 1.00 96.75 156 LEU A CA 1
ATOM 1189 C C . LEU A 1 156 ? 14.475 0.804 -18.547 1.00 96.75 156 LEU A C 1
ATOM 1191 O O . LEU A 1 156 ? 15.543 0.540 -19.096 1.00 96.75 156 LEU A O 1
ATOM 1195 N N . ALA A 1 157 ? 13.314 0.360 -19.033 1.00 96.56 157 ALA A N 1
ATOM 1196 C CA . ALA A 1 157 ? 13.221 -0.494 -20.224 1.00 96.56 157 ALA A CA 1
ATOM 1197 C C . ALA A 1 157 ? 13.542 0.230 -21.541 1.00 96.56 157 ALA A C 1
ATOM 1199 O O . ALA A 1 157 ? 13.892 -0.416 -22.540 1.00 96.56 157 ALA A O 1
ATOM 1200 N N . ALA A 1 158 ? 13.364 1.553 -21.577 1.00 96.94 158 ALA A N 1
ATOM 1201 C CA . ALA A 1 158 ? 13.560 2.349 -22.780 1.00 96.94 158 ALA A CA 1
ATOM 1202 C C . ALA A 1 158 ? 15.026 2.298 -23.263 1.00 96.94 158 ALA A C 1
ATOM 1204 O O . ALA A 1 158 ? 15.941 2.214 -22.440 1.00 96.94 158 ALA A O 1
ATOM 1205 N N . PRO A 1 159 ? 15.295 2.397 -24.578 1.00 96.88 159 PRO A N 1
ATOM 1206 C CA . PRO A 1 159 ? 16.662 2.468 -25.086 1.00 96.88 159 PRO A CA 1
ATOM 1207 C C . PRO A 1 159 ? 17.465 3.603 -24.441 1.00 96.88 159 PRO A C 1
ATOM 1209 O O . PRO A 1 159 ? 16.930 4.675 -24.146 1.00 96.88 159 PRO A O 1
ATOM 1212 N N . ALA A 1 160 ? 18.758 3.370 -24.233 1.00 96.38 160 ALA A N 1
ATOM 1213 C CA . ALA A 1 160 ? 19.677 4.416 -23.815 1.00 96.38 160 ALA A CA 1
ATOM 1214 C C . ALA A 1 160 ? 19.889 5.413 -24.969 1.00 96.38 160 ALA A C 1
ATOM 1216 O O . ALA A 1 160 ? 20.105 4.987 -26.110 1.00 96.38 160 ALA A O 1
ATOM 1217 N N . PRO A 1 161 ? 19.847 6.732 -24.710 1.00 95.31 161 PRO A N 1
ATOM 1218 C CA . PRO A 1 161 ? 20.319 7.722 -25.670 1.00 95.31 161 PRO A CA 1
ATOM 1219 C C . PRO A 1 161 ? 21.753 7.425 -26.126 1.00 95.31 161 PRO A C 1
ATOM 1221 O O . PRO A 1 161 ? 22.584 6.961 -25.339 1.00 95.31 161 PRO A O 1
ATOM 1224 N N . ALA A 1 162 ? 22.059 7.710 -27.394 1.00 94.94 162 ALA A N 1
ATOM 1225 C CA . ALA A 1 162 ? 23.395 7.497 -27.942 1.00 94.94 162 ALA A CA 1
ATOM 1226 C C . ALA A 1 162 ? 24.450 8.274 -27.133 1.00 94.94 162 ALA A C 1
ATOM 1228 O O . ALA A 1 162 ? 24.334 9.486 -26.963 1.00 94.94 162 ALA A O 1
ATOM 1229 N N . GLY A 1 163 ? 25.471 7.567 -26.641 1.00 94.50 163 GLY A N 1
ATOM 1230 C CA . GLY A 1 163 ? 26.545 8.144 -25.826 1.00 94.50 163 GLY A CA 1
ATOM 1231 C C . GLY A 1 163 ? 26.229 8.296 -24.333 1.00 94.50 163 GLY A C 1
ATOM 1232 O O . GLY A 1 163 ? 27.059 8.844 -23.617 1.00 94.50 163 GLY A O 1
ATOM 1233 N N . SER A 1 164 ? 25.071 7.821 -23.861 1.00 95.75 164 SER A N 1
ATOM 1234 C CA . SER A 1 164 ? 24.756 7.765 -22.427 1.00 95.75 164 SER A CA 1
ATOM 1235 C C . SER A 1 164 ? 25.182 6.440 -21.788 1.00 95.75 164 SER A C 1
ATOM 1237 O O . SER A 1 164 ? 25.263 5.410 -22.458 1.00 95.75 164 SER A O 1
ATOM 1239 N N . ASP A 1 165 ? 25.411 6.477 -20.479 1.00 92.19 165 ASP A N 1
ATOM 1240 C CA . ASP A 1 165 ? 25.665 5.341 -19.584 1.00 92.19 165 ASP A CA 1
ATOM 1241 C C . ASP A 1 165 ? 24.388 4.842 -18.887 1.00 92.19 165 ASP A C 1
ATOM 1243 O O . ASP A 1 165 ? 24.446 4.041 -17.955 1.00 92.19 165 ASP A O 1
ATOM 1247 N N . LYS A 1 166 ? 23.221 5.307 -19.345 1.00 94.62 166 LYS A N 1
ATOM 1248 C CA . LYS A 1 166 ? 21.927 4.926 -18.791 1.00 94.62 166 LYS A CA 1
ATOM 1249 C C . LYS A 1 166 ? 21.755 3.408 -18.860 1.00 94.62 166 LYS A C 1
ATOM 1251 O O . LYS A 1 166 ? 21.797 2.813 -19.939 1.00 94.62 166 LYS A O 1
ATOM 1256 N N . GLU A 1 167 ? 21.477 2.806 -17.710 1.00 93.12 167 GLU A N 1
ATOM 1257 C CA . GLU A 1 167 ? 21.101 1.402 -17.627 1.00 93.12 167 GLU A CA 1
ATOM 1258 C C . GLU A 1 167 ? 19.857 1.112 -18.481 1.00 93.12 167 GLU A C 1
ATOM 1260 O O . GLU A 1 167 ? 18.918 1.913 -18.557 1.00 93.12 167 GLU A O 1
ATOM 1265 N N . VAL A 1 168 ? 19.851 -0.062 -19.116 1.00 96.06 168 VAL A N 1
ATOM 1266 C CA . VAL A 1 168 ? 18.681 -0.605 -19.801 1.00 96.06 168 VAL A CA 1
ATOM 1267 C C . VAL A 1 168 ? 18.434 -2.017 -19.302 1.00 96.06 168 VAL A C 1
ATOM 1269 O O . VAL A 1 168 ? 19.213 -2.927 -19.589 1.00 96.06 168 VAL A O 1
ATOM 1272 N N . LEU A 1 169 ? 17.316 -2.203 -18.606 1.00 94.94 169 LEU A N 1
ATOM 1273 C CA . LEU A 1 169 ? 16.891 -3.503 -18.109 1.00 94.94 169 LEU A CA 1
ATOM 1274 C C . LEU A 1 169 ? 15.448 -3.779 -18.524 1.00 94.94 169 LEU A C 1
ATOM 1276 O O . LEU A 1 169 ? 14.541 -3.003 -18.230 1.00 94.94 169 LEU A O 1
ATOM 1280 N N . LYS A 1 170 ? 15.255 -4.911 -19.208 1.00 94.81 170 LYS A N 1
ATOM 1281 C CA . LYS A 1 170 ? 13.942 -5.434 -19.592 1.00 94.81 170 LYS A CA 1
ATOM 1282 C C . LYS A 1 170 ? 13.639 -6.677 -18.777 1.00 94.81 170 LYS A C 1
ATOM 1284 O O . LYS A 1 170 ? 14.213 -7.734 -19.039 1.00 94.81 170 LYS A O 1
ATOM 1289 N N . THR A 1 171 ? 12.755 -6.546 -17.799 1.00 93.94 171 THR A N 1
ATOM 1290 C CA . THR A 1 171 ? 12.372 -7.645 -16.915 1.00 93.94 171 THR A CA 1
ATOM 1291 C C . THR A 1 171 ? 11.023 -7.380 -16.252 1.00 93.94 171 THR A C 1
ATOM 1293 O O . THR A 1 171 ? 10.688 -6.241 -15.944 1.00 93.94 171 THR A O 1
ATOM 1296 N N . SER A 1 172 ? 10.255 -8.441 -16.016 1.00 93.19 172 SER A N 1
ATOM 1297 C CA . SER A 1 172 ? 9.075 -8.427 -15.136 1.00 93.19 172 SER A CA 1
ATOM 1298 C C . SER A 1 172 ? 9.428 -8.770 -13.689 1.00 93.19 172 SER A C 1
ATOM 1300 O O . SER A 1 172 ? 8.541 -8.981 -12.865 1.00 93.19 172 SER A O 1
ATOM 1302 N N . GLY A 1 173 ? 10.719 -8.911 -13.387 1.00 94.69 173 GLY A N 1
ATOM 1303 C CA . GLY A 1 173 ? 11.175 -9.389 -12.101 1.00 94.69 173 GLY A CA 1
ATOM 1304 C C . GLY A 1 173 ? 10.766 -8.490 -10.940 1.00 94.69 173 GLY A C 1
ATOM 1305 O O . GLY A 1 173 ? 10.656 -7.268 -11.066 1.00 94.69 173 GLY A O 1
ATOM 1306 N N . LEU A 1 174 ? 10.538 -9.141 -9.801 1.00 94.75 174 LEU A N 1
ATOM 1307 C CA . LEU A 1 174 ? 10.308 -8.479 -8.526 1.00 94.75 174 LEU A CA 1
ATOM 1308 C C . LEU A 1 174 ? 11.534 -8.630 -7.643 1.00 94.75 174 LEU A C 1
ATOM 1310 O O . LEU A 1 174 ? 12.057 -9.737 -7.477 1.00 94.75 174 LEU A O 1
ATOM 1314 N N . ASP A 1 175 ? 11.942 -7.511 -7.074 1.00 92.81 175 ASP A N 1
ATOM 1315 C CA . ASP A 1 175 ? 13.036 -7.417 -6.131 1.00 92.81 175 ASP A CA 1
ATOM 1316 C C . ASP A 1 175 ? 12.521 -7.433 -4.689 1.00 92.81 175 ASP A C 1
ATOM 1318 O O . ASP A 1 175 ? 11.411 -6.958 -4.421 1.00 92.81 175 ASP A O 1
ATOM 1322 N N . ILE A 1 176 ? 13.327 -7.964 -3.767 1.00 94.50 176 ILE A N 1
ATOM 1323 C CA . ILE A 1 176 ? 13.001 -8.044 -2.338 1.00 94.50 176 ILE A CA 1
ATOM 1324 C C . ILE A 1 176 ? 14.125 -7.416 -1.530 1.00 94.50 176 ILE A C 1
ATOM 1326 O O . ILE A 1 176 ? 15.261 -7.884 -1.521 1.00 94.50 176 ILE A O 1
ATOM 1330 N N . TRP A 1 177 ? 13.754 -6.410 -0.755 1.00 94.88 177 TRP A N 1
ATOM 1331 C CA . TRP A 1 177 ? 14.628 -5.703 0.162 1.00 94.88 177 TRP A CA 1
ATOM 1332 C C . TRP A 1 177 ? 14.331 -6.126 1.594 1.00 94.88 177 TRP A C 1
ATOM 1334 O O . TRP A 1 177 ? 13.192 -6.071 2.076 1.00 94.88 177 TRP A O 1
ATOM 1344 N N . PHE A 1 178 ? 15.378 -6.538 2.299 1.00 95.44 178 PHE A N 1
ATOM 1345 C CA . PHE A 1 178 ? 15.276 -7.099 3.637 1.00 95.44 178 PHE A CA 1
ATOM 1346 C C . PHE A 1 178 ? 15.478 -6.003 4.667 1.00 95.44 178 PHE A C 1
ATOM 1348 O O . PHE A 1 178 ? 16.521 -5.354 4.697 1.00 95.44 178 PHE A O 1
ATOM 1355 N N . LYS A 1 179 ? 14.485 -5.805 5.535 1.00 96.81 179 LYS A N 1
ATOM 1356 C CA . LYS A 1 179 ? 14.487 -4.715 6.513 1.00 96.81 179 LYS A CA 1
ATOM 1357 C C . LYS A 1 179 ? 14.873 -5.215 7.898 1.00 96.81 179 LYS A C 1
ATOM 1359 O O . LYS A 1 179 ? 14.487 -6.304 8.321 1.00 96.81 179 LYS A O 1
ATOM 1364 N N . ARG A 1 180 ? 15.581 -4.365 8.639 1.00 96.69 180 ARG A N 1
ATOM 1365 C CA . ARG A 1 180 ? 15.879 -4.535 10.074 1.00 96.69 180 ARG A CA 1
ATOM 1366 C C . ARG A 1 180 ? 15.032 -3.622 10.956 1.00 96.69 180 ARG A C 1
ATOM 1368 O O . ARG A 1 180 ? 15.083 -3.722 12.180 1.00 96.69 180 ARG A O 1
ATOM 1375 N N . VAL A 1 181 ? 14.255 -2.741 10.330 1.00 96.75 181 VAL A N 1
ATOM 1376 C CA . VAL A 1 181 ? 13.458 -1.700 10.978 1.00 96.75 181 VAL A CA 1
ATOM 1377 C C . VAL A 1 181 ? 11.974 -1.825 10.615 1.00 96.75 181 VAL A C 1
ATOM 1379 O O . VAL A 1 181 ? 11.652 -2.207 9.489 1.00 96.75 181 VAL A O 1
ATOM 1382 N N . PRO A 1 182 ? 11.054 -1.485 11.540 1.00 95.38 182 PRO A N 1
ATOM 1383 C CA . PRO A 1 182 ? 9.615 -1.647 11.335 1.00 95.38 182 PRO A CA 1
ATOM 1384 C C . PRO A 1 182 ? 8.927 -0.434 10.688 1.00 95.38 182 PRO A C 1
ATOM 1386 O O . PRO A 1 182 ? 7.703 -0.330 10.725 1.00 95.38 182 PRO A O 1
ATOM 1389 N N . TYR A 1 183 ? 9.689 0.512 10.139 1.00 95.62 183 TYR A N 1
ATOM 1390 C CA . TYR A 1 183 ? 9.175 1.739 9.524 1.00 95.62 183 TYR A CA 1
ATOM 1391 C C . TYR A 1 183 ? 9.526 1.808 8.030 1.00 95.62 183 TYR A C 1
ATOM 1393 O O . TYR A 1 183 ? 10.436 1.096 7.602 1.00 95.62 183 TYR A O 1
ATOM 1401 N N . PRO A 1 184 ? 8.826 2.625 7.219 1.00 96.19 184 PRO A N 1
ATOM 1402 C CA . PRO A 1 184 ? 9.122 2.792 5.795 1.00 96.19 184 PRO A CA 1
ATOM 1403 C C . PRO A 1 184 ? 10.553 3.288 5.504 1.00 96.19 184 PRO A C 1
ATOM 1405 O O . PRO A 1 184 ? 11.013 4.242 6.133 1.00 96.19 184 PRO A O 1
ATOM 1408 N N . ILE A 1 185 ? 11.246 2.652 4.556 1.00 96.12 185 ILE A N 1
ATOM 1409 C CA . ILE A 1 185 ? 12.629 2.955 4.152 1.00 96.12 185 ILE A CA 1
ATOM 1410 C C . ILE A 1 185 ? 12.776 3.371 2.687 1.00 96.12 185 ILE A C 1
ATOM 1412 O O . ILE A 1 185 ? 13.811 3.932 2.341 1.00 96.12 185 ILE A O 1
ATOM 1416 N N . VAL A 1 186 ? 11.768 3.156 1.833 1.00 95.62 186 VAL A N 1
ATOM 1417 C CA . VAL A 1 186 ? 11.880 3.340 0.373 1.00 95.62 186 VAL A CA 1
ATOM 1418 C C . VAL A 1 186 ? 12.359 4.751 0.032 1.00 95.62 186 VAL A C 1
ATOM 1420 O O . VAL A 1 186 ? 13.346 4.917 -0.681 1.00 95.62 186 VAL A O 1
ATOM 1423 N N . ASP A 1 187 ? 11.731 5.775 0.609 1.00 94.06 187 ASP A N 1
ATOM 1424 C CA . ASP A 1 187 ? 12.110 7.171 0.358 1.00 94.06 187 ASP A CA 1
ATOM 1425 C C . ASP A 1 187 ? 13.478 7.525 0.947 1.00 94.06 187 ASP A C 1
ATOM 1427 O O . ASP A 1 187 ? 14.167 8.409 0.447 1.00 94.06 187 ASP A O 1
ATOM 1431 N N . ARG A 1 188 ? 13.893 6.843 2.014 1.00 93.00 188 ARG A N 1
ATOM 1432 C CA . ARG A 1 188 ? 15.180 7.090 2.670 1.00 93.00 188 ARG A CA 1
ATOM 1433 C C . ARG A 1 188 ? 16.317 6.522 1.833 1.00 93.00 188 ARG A C 1
ATOM 1435 O O . ARG A 1 188 ? 17.297 7.218 1.609 1.00 93.00 188 ARG A O 1
ATOM 1442 N N . TRP A 1 189 ? 16.158 5.295 1.346 1.00 94.31 189 TRP A N 1
ATOM 1443 C CA . TRP A 1 189 ? 17.189 4.581 0.598 1.00 94.31 189 TRP A CA 1
ATOM 1444 C C . TRP A 1 189 ? 17.360 5.136 -0.815 1.00 94.31 189 TRP A C 1
ATOM 1446 O O . TRP A 1 189 ? 18.485 5.414 -1.223 1.00 94.31 189 TRP A O 1
ATOM 1456 N N . TYR A 1 190 ? 16.266 5.388 -1.546 1.00 92.31 190 TYR A N 1
ATOM 1457 C CA . TYR A 1 190 ? 16.376 5.938 -2.904 1.00 92.31 190 TYR A CA 1
ATOM 1458 C C . TYR A 1 190 ? 17.028 7.321 -2.948 1.00 92.31 190 TYR A C 1
ATOM 1460 O O . TYR A 1 190 ? 17.755 7.610 -3.894 1.00 92.31 190 TYR A O 1
ATOM 1468 N N . ASN A 1 191 ? 16.829 8.150 -1.918 1.00 88.69 191 ASN A N 1
ATOM 1469 C CA . ASN A 1 191 ? 17.444 9.475 -1.844 1.00 88.69 191 ASN A CA 1
ATOM 1470 C C . ASN A 1 191 ? 18.972 9.442 -1.671 1.00 88.69 191 ASN A C 1
ATOM 1472 O O . ASN A 1 191 ? 19.622 10.451 -1.940 1.00 88.69 191 ASN A O 1
ATOM 1476 N N . ILE A 1 192 ? 19.552 8.327 -1.212 1.00 89.12 192 ILE A N 1
ATOM 1477 C CA . ILE A 1 192 ? 21.006 8.209 -1.023 1.00 89.12 192 ILE A CA 1
ATOM 1478 C C . ILE A 1 192 ? 21.690 7.809 -2.337 1.00 89.12 192 ILE A C 1
ATOM 1480 O O . ILE A 1 192 ? 22.764 8.318 -2.652 1.00 89.12 192 ILE A O 1
ATOM 1484 N N . GLY A 1 193 ? 21.047 6.948 -3.129 1.00 83.50 193 GLY A N 1
ATOM 1485 C CA . GLY A 1 193 ? 21.519 6.529 -4.449 1.00 83.50 193 GLY A CA 1
ATOM 1486 C C . GLY A 1 193 ? 21.415 5.021 -4.669 1.00 83.50 193 GLY A C 1
ATOM 1487 O O . GLY A 1 193 ? 21.257 4.250 -3.728 1.00 83.50 193 GLY A O 1
ATOM 1488 N N . HIS A 1 194 ? 21.502 4.598 -5.934 1.00 75.62 194 HIS A N 1
ATOM 1489 C CA . HIS A 1 194 ? 21.273 3.208 -6.347 1.00 75.62 194 HIS A CA 1
ATOM 1490 C C . HIS A 1 194 ? 22.196 2.191 -5.657 1.00 75.62 194 HIS A C 1
ATOM 1492 O O . HIS A 1 194 ? 21.723 1.142 -5.239 1.00 75.62 194 HIS A O 1
ATOM 1498 N N . ASP A 1 195 ? 23.482 2.502 -5.506 1.00 83.12 195 ASP A N 1
ATOM 1499 C CA . ASP A 1 195 ? 24.456 1.522 -5.006 1.00 83.12 195 ASP A CA 1
ATOM 1500 C C . ASP A 1 195 ? 24.448 1.389 -3.475 1.00 83.12 195 ASP A C 1
ATOM 1502 O O . ASP A 1 195 ? 24.984 0.430 -2.923 1.00 83.12 195 ASP A O 1
ATOM 1506 N N . HIS A 1 196 ? 23.834 2.346 -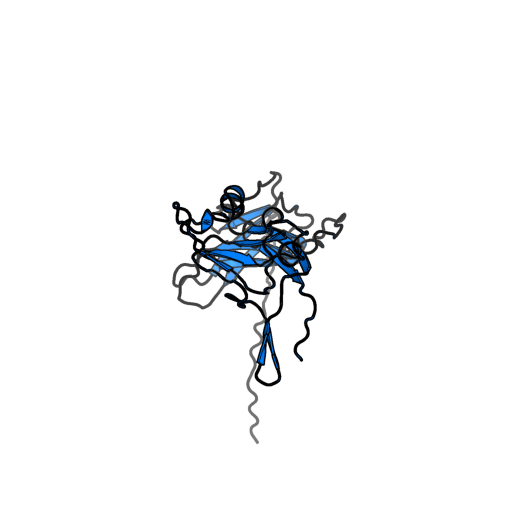2.774 1.00 86.81 196 HIS A N 1
ATOM 1507 C CA . HIS A 1 196 ? 23.876 2.435 -1.314 1.00 86.81 196 HIS A CA 1
ATOM 1508 C C . HIS A 1 196 ? 23.160 1.270 -0.633 1.00 86.81 196 HIS A C 1
ATOM 1510 O O . HIS A 1 196 ? 23.723 0.616 0.241 1.00 86.81 196 HIS A O 1
ATOM 1516 N N . TYR A 1 197 ? 21.944 0.959 -1.075 1.00 86.69 197 TYR A N 1
ATOM 1517 C CA . TYR A 1 197 ? 21.109 -0.051 -0.430 1.00 86.69 197 TYR A CA 1
ATOM 1518 C C . TYR A 1 197 ? 21.594 -1.496 -0.639 1.00 86.69 197 TYR A C 1
ATOM 1520 O O . TYR A 1 197 ? 21.020 -2.415 -0.058 1.00 86.69 197 TYR A O 1
ATOM 1528 N N . HIS A 1 198 ? 22.679 -1.714 -1.392 1.00 90.75 198 HIS A N 1
ATOM 1529 C CA . HIS A 1 198 ? 23.383 -3.001 -1.473 1.00 90.75 198 HIS A CA 1
ATOM 1530 C C . HIS A 1 198 ? 24.379 -3.233 -0.321 1.00 90.75 198 HIS A C 1
ATOM 1532 O O . HIS A 1 198 ? 25.031 -4.279 -0.257 1.00 90.75 198 HIS A O 1
ATOM 1538 N N . HIS A 1 199 ? 24.475 -2.291 0.618 1.00 91.31 199 HIS A N 1
ATOM 1539 C CA . HIS A 1 199 ? 25.262 -2.405 1.838 1.00 91.31 199 HIS A CA 1
ATOM 1540 C C . HIS A 1 199 ? 24.367 -2.177 3.066 1.00 91.31 199 HIS A C 1
ATOM 1542 O O . HIS A 1 199 ? 23.621 -1.205 3.127 1.00 91.31 199 HIS A O 1
ATOM 1548 N N . ASP A 1 200 ? 24.436 -3.069 4.064 1.00 93.12 200 ASP A N 1
ATOM 1549 C CA . ASP A 1 200 ? 23.676 -2.886 5.310 1.00 93.12 200 ASP A CA 1
ATOM 1550 C C . ASP A 1 200 ? 24.312 -1.787 6.168 1.00 93.12 200 ASP A C 1
ATOM 1552 O O . ASP A 1 200 ? 25.330 -2.007 6.829 1.00 93.12 200 ASP A O 1
ATOM 1556 N N . GLU A 1 201 ? 23.684 -0.613 6.181 1.00 91.62 201 GLU A N 1
ATOM 1557 C CA . GLU A 1 201 ? 24.058 0.523 7.033 1.00 91.62 201 GLU A CA 1
ATOM 1558 C C . GLU A 1 201 ? 23.167 0.662 8.284 1.00 91.62 201 GLU A C 1
ATOM 1560 O O . GLU A 1 201 ? 23.169 1.689 8.964 1.00 91.62 201 GLU A O 1
ATOM 1565 N N . GLY A 1 202 ? 22.407 -0.386 8.621 1.00 94.75 202 GLY A N 1
ATOM 1566 C CA . GLY A 1 202 ? 21.650 -0.507 9.870 1.00 94.75 202 GLY A CA 1
ATOM 1567 C C . GLY A 1 202 ? 20.136 -0.619 9.694 1.00 94.75 202 GLY A C 1
ATOM 1568 O O . GLY A 1 202 ? 19.460 -1.116 10.598 1.00 94.75 202 GLY A O 1
ATOM 1569 N N . GLU A 1 203 ? 19.591 -0.213 8.545 1.00 95.88 203 GLU A N 1
ATOM 1570 C CA . GLU A 1 203 ? 18.150 -0.306 8.259 1.00 95.88 203 GLU A CA 1
ATOM 1571 C C . GLU A 1 203 ? 17.769 -1.584 7.496 1.00 95.88 203 GLU A C 1
ATOM 1573 O O . GLU A 1 203 ? 16.590 -1.957 7.473 1.00 95.88 203 GLU A O 1
ATOM 1578 N N . GLY A 1 204 ? 18.742 -2.291 6.917 1.00 95.62 204 GLY A N 1
ATOM 1579 C CA . GLY A 1 204 ? 18.506 -3.427 6.034 1.00 95.62 204 GLY A CA 1
ATOM 1580 C C . GLY A 1 204 ? 19.404 -3.424 4.802 1.00 95.62 204 GLY A C 1
ATOM 1581 O O . GLY A 1 204 ? 20.342 -2.640 4.719 1.00 95.62 204 GLY A O 1
ATOM 1582 N N . ILE A 1 205 ? 19.111 -4.322 3.862 1.00 94.94 205 ILE A N 1
ATOM 1583 C CA . ILE A 1 205 ? 19.897 -4.510 2.641 1.00 94.94 205 ILE A CA 1
ATOM 1584 C C . ILE A 1 205 ? 19.047 -5.068 1.492 1.00 94.94 205 ILE A C 1
ATOM 1586 O O . ILE A 1 205 ? 18.181 -5.929 1.688 1.00 94.94 205 ILE A O 1
ATOM 1590 N N . ASP A 1 206 ? 19.343 -4.616 0.282 1.00 92.31 206 ASP A N 1
ATOM 1591 C CA . ASP A 1 206 ? 19.048 -5.311 -0.964 1.00 92.31 206 ASP A CA 1
ATOM 1592 C C . ASP A 1 206 ? 20.208 -6.265 -1.294 1.00 92.31 206 ASP A C 1
ATOM 1594 O O . ASP A 1 206 ? 21.246 -5.872 -1.831 1.00 92.31 206 ASP A O 1
ATOM 1598 N N . MET A 1 207 ? 20.038 -7.539 -0.937 1.00 87.69 207 MET A N 1
ATOM 1599 C CA . MET A 1 207 ? 21.011 -8.596 -1.236 1.00 87.69 207 MET A CA 1
ATOM 1600 C C . MET A 1 207 ? 20.677 -9.382 -2.511 1.00 87.69 207 MET A C 1
ATOM 1602 O O . MET A 1 207 ? 21.317 -10.403 -2.779 1.00 87.69 207 MET A O 1
ATOM 1606 N N . TYR A 1 208 ? 19.660 -8.964 -3.272 1.00 82.81 208 TYR A N 1
ATOM 1607 C CA . TYR A 1 208 ? 19.113 -9.749 -4.369 1.00 82.81 208 TYR A CA 1
ATOM 1608 C C . TYR A 1 208 ? 19.256 -9.024 -5.709 1.00 82.81 208 TYR A C 1
ATOM 1610 O O . TYR A 1 208 ? 18.575 -8.057 -6.008 1.00 82.81 208 TYR A O 1
ATOM 1618 N N . ASN A 1 209 ? 20.130 -9.530 -6.581 1.00 85.38 209 ASN A N 1
ATOM 1619 C CA . ASN A 1 209 ? 20.227 -9.009 -7.942 1.00 85.38 209 ASN A CA 1
ATOM 1620 C C . ASN A 1 209 ? 19.273 -9.771 -8.872 1.00 85.38 209 ASN A C 1
ATOM 1622 O O . ASN A 1 209 ? 19.546 -10.911 -9.256 1.00 85.38 209 ASN A O 1
ATOM 1626 N N . VAL A 1 210 ? 18.166 -9.128 -9.250 1.00 90.75 210 VAL A N 1
ATOM 1627 C CA . VAL A 1 210 ? 17.163 -9.705 -10.159 1.00 90.75 210 VAL A CA 1
ATOM 1628 C C . VAL A 1 210 ? 17.715 -9.889 -11.576 1.00 90.75 210 VAL A C 1
ATOM 1630 O O . VAL A 1 210 ? 17.444 -10.910 -12.220 1.00 90.75 210 VAL A O 1
ATOM 1633 N N . GLY A 1 211 ? 18.470 -8.910 -12.086 1.00 90.31 211 GLY A N 1
ATOM 1634 C CA . GLY A 1 211 ? 18.906 -8.854 -13.481 1.00 90.31 211 GLY A CA 1
ATOM 1635 C C . GLY A 1 211 ? 17.767 -9.137 -14.471 1.00 90.31 211 GLY A C 1
ATOM 1636 O O . GLY A 1 211 ? 16.639 -8.675 -14.318 1.00 90.31 211 GLY A O 1
ATOM 1637 N N . THR A 1 212 ? 18.045 -9.945 -15.495 1.00 91.31 212 THR A N 1
ATOM 1638 C CA . THR A 1 212 ? 17.058 -10.346 -16.518 1.00 91.31 212 THR A CA 1
ATO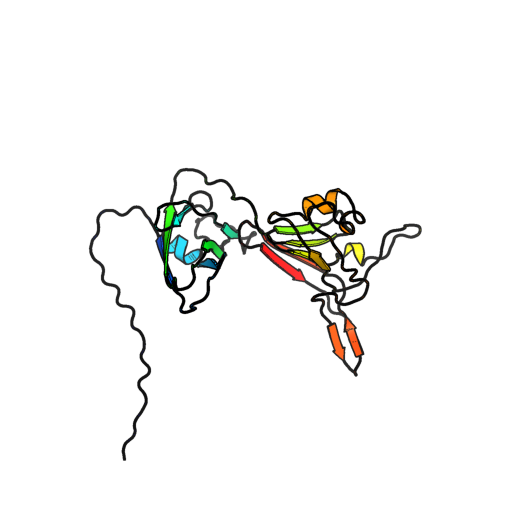M 1639 C C . THR A 1 212 ? 16.173 -11.528 -16.098 1.00 91.31 212 THR A C 1
ATOM 1641 O O . THR A 1 212 ? 15.445 -12.079 -16.924 1.00 91.31 212 THR A O 1
ATOM 1644 N N . THR A 1 213 ? 16.228 -11.954 -14.832 1.00 92.12 213 THR A N 1
ATOM 1645 C CA . THR A 1 213 ? 15.388 -13.045 -14.315 1.00 92.12 213 THR A CA 1
ATOM 1646 C C . THR A 1 213 ? 14.001 -12.538 -13.910 1.00 92.12 213 THR A C 1
ATOM 1648 O O . THR A 1 213 ? 13.781 -11.340 -13.766 1.00 92.12 213 THR A O 1
ATOM 1651 N N . MET A 1 214 ? 13.058 -13.450 -13.656 1.00 91.75 214 MET A N 1
ATOM 1652 C CA . MET A 1 214 ? 11.731 -13.100 -13.124 1.00 91.75 214 MET A CA 1
ATOM 1653 C C . MET A 1 214 ? 11.748 -12.773 -11.619 1.00 91.75 214 MET A C 1
ATOM 1655 O O . MET A 1 214 ? 10.691 -12.549 -11.034 1.00 91.75 214 MET A O 1
ATOM 1659 N N . GLY A 1 215 ? 12.913 -12.741 -10.968 1.00 93.19 215 GLY A N 1
ATOM 1660 C CA . GLY A 1 215 ? 13.027 -12.417 -9.548 1.00 93.19 215 GLY A CA 1
ATOM 1661 C C . GLY A 1 215 ? 12.069 -13.217 -8.659 1.00 93.19 215 GLY A C 1
ATOM 1662 O O . GLY A 1 215 ? 11.775 -14.388 -8.915 1.00 93.19 215 GLY A O 1
ATOM 1663 N N . ALA A 1 216 ? 11.532 -12.560 -7.634 1.00 92.69 216 ALA A N 1
ATOM 1664 C CA . ALA A 1 216 ? 10.647 -13.160 -6.641 1.00 92.69 216 ALA A CA 1
ATOM 1665 C C . ALA A 1 216 ? 9.151 -12.896 -6.907 1.00 92.69 216 ALA A C 1
ATOM 1667 O O . ALA A 1 216 ? 8.396 -12.556 -5.999 1.00 92.69 216 ALA A O 1
ATOM 1668 N N . GLY A 1 217 ? 8.713 -13.055 -8.158 1.00 88.62 217 GLY A N 1
ATOM 1669 C CA . GLY A 1 217 ? 7.287 -12.963 -8.511 1.00 88.62 217 GLY A CA 1
ATOM 1670 C C . GLY A 1 217 ? 6.982 -12.354 -9.875 1.00 88.62 217 GLY A C 1
ATOM 1671 O O . GLY A 1 217 ? 5.825 -12.049 -10.158 1.00 88.62 217 GLY A O 1
ATOM 1672 N N . GLY A 1 218 ? 7.994 -12.192 -10.725 1.00 91.25 218 GLY A N 1
ATOM 1673 C CA . GLY A 1 218 ? 7.805 -11.853 -12.126 1.00 91.25 218 GLY A CA 1
ATOM 1674 C C . GLY A 1 218 ? 7.042 -12.936 -12.878 1.00 91.25 218 GLY A C 1
ATOM 1675 O O . GLY A 1 218 ? 6.961 -14.098 -12.466 1.00 91.25 218 GLY A O 1
ATOM 1676 N N . THR A 1 219 ? 6.452 -12.533 -13.996 1.00 88.19 219 THR A N 1
ATOM 1677 C CA . THR A 1 219 ? 5.516 -13.362 -14.753 1.00 88.19 219 THR A CA 1
ATOM 1678 C C . THR A 1 219 ? 6.140 -13.841 -16.055 1.00 88.19 219 THR A C 1
ATOM 1680 O O . THR A 1 219 ? 6.990 -13.187 -16.656 1.00 88.19 219 THR A O 1
ATOM 1683 N N . GLY A 1 220 ? 5.724 -15.019 -16.511 1.00 90.25 220 GLY A N 1
ATOM 1684 C CA . GLY A 1 220 ? 6.205 -15.587 -17.759 1.00 90.25 220 GLY A CA 1
ATOM 1685 C C . GLY A 1 220 ? 5.239 -16.618 -18.318 1.00 90.25 220 GLY A C 1
ATOM 1686 O O . GLY A 1 220 ? 4.515 -17.282 -17.577 1.00 90.25 220 GLY A O 1
ATOM 1687 N N . ILE A 1 221 ? 5.244 -16.760 -19.639 1.00 92.19 221 ILE A N 1
ATOM 1688 C CA . ILE A 1 221 ? 4.443 -17.740 -20.372 1.00 92.19 221 ILE A CA 1
ATOM 1689 C C . ILE A 1 221 ? 5.349 -18.904 -20.764 1.00 92.19 221 ILE A C 1
ATOM 1691 O O . ILE A 1 221 ? 6.432 -18.709 -21.316 1.00 92.19 221 ILE A O 1
ATOM 1695 N N . ARG A 1 222 ? 4.914 -20.138 -20.491 1.00 92.88 222 ARG A N 1
ATOM 1696 C CA . ARG A 1 222 ? 5.603 -21.349 -20.950 1.00 92.88 222 ARG A CA 1
ATOM 1697 C C . ARG A 1 222 ? 4.928 -21.871 -22.218 1.00 92.88 222 ARG A C 1
ATOM 1699 O O . ARG A 1 222 ? 3.794 -22.333 -22.157 1.00 92.88 222 ARG A O 1
ATOM 1706 N N . ALA A 1 223 ? 5.648 -21.849 -23.336 1.00 93.88 223 ALA A N 1
ATOM 1707 C CA . ALA A 1 223 ? 5.170 -22.291 -24.646 1.00 93.88 223 ALA A CA 1
ATOM 1708 C C . ALA A 1 223 ? 6.275 -23.057 -25.392 1.00 93.88 223 ALA A C 1
ATOM 1710 O O . ALA A 1 223 ? 7.449 -22.690 -25.340 1.00 93.88 223 ALA A O 1
ATOM 1711 N N . GLY A 1 224 ? 5.925 -24.177 -26.037 1.00 91.44 224 GLY A N 1
ATOM 1712 C CA . GLY A 1 224 ? 6.891 -24.993 -26.792 1.00 91.44 224 GLY A CA 1
ATOM 1713 C C . GLY A 1 224 ? 8.093 -25.489 -25.970 1.00 91.44 224 GLY A C 1
ATOM 1714 O O . GLY A 1 224 ? 9.188 -25.631 -26.500 1.00 91.44 224 GLY A O 1
ATOM 1715 N N . GLY A 1 225 ? 7.931 -25.686 -24.656 1.00 92.94 225 GLY A N 1
ATOM 1716 C CA . GLY A 1 225 ? 9.021 -26.080 -23.749 1.00 92.94 225 GLY A CA 1
ATOM 1717 C C . GLY A 1 225 ? 9.949 -24.939 -23.305 1.00 92.94 225 GLY A C 1
ATOM 1718 O O . GLY A 1 225 ? 10.738 -25.138 -22.376 1.00 92.94 225 GLY A O 1
ATOM 1719 N N . LYS A 1 226 ? 9.807 -23.741 -23.882 1.00 93.50 226 LYS A N 1
ATOM 1720 C CA . LYS A 1 226 ? 10.551 -22.526 -23.534 1.00 93.50 226 LYS A CA 1
ATOM 1721 C C . LYS A 1 226 ? 9.718 -21.618 -22.623 1.00 93.50 226 LYS A C 1
ATOM 1723 O O . LYS A 1 226 ? 8.490 -21.614 -22.678 1.00 93.50 226 LYS A O 1
ATOM 1728 N N . LEU A 1 227 ? 10.397 -20.879 -21.751 1.00 90.75 227 LEU A N 1
ATOM 1729 C CA . LEU A 1 227 ? 9.801 -19.838 -20.917 1.00 90.75 227 LEU A CA 1
ATOM 1730 C C . LEU A 1 227 ? 10.071 -18.468 -21.550 1.00 90.75 227 LEU A C 1
ATOM 1732 O O . LEU A 1 227 ? 11.212 -18.165 -21.896 1.00 90.75 227 LEU A O 1
ATOM 1736 N N . TYR A 1 228 ? 9.023 -17.661 -21.666 1.00 92.06 228 TYR A N 1
ATOM 1737 C CA . TYR A 1 228 ? 9.045 -16.290 -22.161 1.00 92.06 228 TYR A CA 1
ATOM 1738 C C . TYR A 1 228 ? 8.644 -15.369 -21.015 1.00 92.06 228 TYR A C 1
ATOM 1740 O O . TYR A 1 228 ? 7.468 -15.312 -20.651 1.00 92.06 228 TYR A O 1
ATOM 1748 N N . SER A 1 229 ? 9.620 -14.702 -20.407 1.00 91.81 229 SER A N 1
ATOM 1749 C CA . SER A 1 229 ? 9.375 -13.745 -19.330 1.00 91.81 229 SER A CA 1
ATOM 1750 C C . SER A 1 229 ? 8.685 -12.493 -19.864 1.00 91.81 229 SER A C 1
ATOM 1752 O O . SER A 1 229 ? 9.033 -12.005 -20.940 1.00 91.81 229 SER A O 1
ATOM 1754 N N . GLY A 1 230 ? 7.769 -11.942 -19.073 1.00 91.56 230 GLY A N 1
ATOM 1755 C CA . GLY A 1 230 ? 7.300 -10.579 -19.265 1.00 91.56 230 GLY A CA 1
ATOM 1756 C C . GLY A 1 230 ? 8.426 -9.570 -19.040 1.00 91.56 230 GLY A C 1
ATOM 1757 O O . GLY A 1 230 ? 9.515 -9.914 -18.562 1.00 91.56 230 GLY A O 1
ATOM 1758 N N . ILE A 1 231 ? 8.136 -8.315 -19.357 1.00 93.75 231 ILE A N 1
ATOM 1759 C CA . ILE A 1 231 ? 9.039 -7.176 -19.171 1.00 93.75 231 ILE A CA 1
ATOM 1760 C C . ILE A 1 231 ? 8.442 -6.186 -18.162 1.00 93.75 231 ILE A C 1
ATOM 1762 O O . ILE A 1 231 ? 7.541 -6.541 -17.410 1.00 93.75 231 ILE A O 1
ATOM 1766 N N . ASN A 1 232 ? 8.971 -4.971 -18.129 1.00 96.19 232 ASN A N 1
ATOM 1767 C CA . ASN A 1 232 ? 8.587 -3.897 -17.224 1.00 96.19 232 ASN A CA 1
ATOM 1768 C C . ASN A 1 232 ? 7.102 -3.535 -17.373 1.00 96.19 232 ASN A C 1
ATOM 1770 O O . ASN A 1 232 ? 6.512 -3.706 -18.445 1.00 96.19 232 ASN A O 1
ATOM 1774 N N . PHE A 1 233 ? 6.507 -3.001 -16.308 1.00 96.12 233 PHE A N 1
ATOM 1775 C CA . PHE A 1 233 ? 5.151 -2.464 -16.388 1.00 96.12 233 PHE A CA 1
ATOM 1776 C C . PHE A 1 233 ? 5.123 -1.220 -17.289 1.00 96.12 233 PHE A C 1
ATOM 1778 O O . PHE A 1 233 ? 6.124 -0.517 -17.450 1.00 96.12 233 PHE A O 1
ATOM 1785 N N . THR A 1 234 ? 3.964 -0.932 -17.874 1.00 96.06 234 THR A N 1
ATOM 1786 C CA . THR A 1 234 ? 3.753 0.233 -18.748 1.00 96.06 234 THR A CA 1
ATOM 1787 C C . THR A 1 234 ? 2.898 1.303 -18.093 1.00 96.06 234 THR A C 1
ATOM 1789 O O . THR A 1 234 ? 3.088 2.487 -18.361 1.00 96.06 234 THR A O 1
ATOM 1792 N N . HIS A 1 235 ? 1.993 0.907 -17.197 1.00 96.81 235 HIS A N 1
ATOM 1793 C CA . HIS A 1 235 ? 1.141 1.831 -16.458 1.00 96.81 235 HIS A CA 1
ATOM 1794 C C . HIS A 1 235 ? 1.076 1.443 -14.988 1.00 96.81 235 HIS A C 1
ATOM 1796 O O . HIS A 1 235 ? 1.174 0.268 -14.631 1.00 96.81 235 HIS A O 1
ATOM 1802 N N . TRP A 1 236 ? 0.867 2.446 -14.145 1.00 96.75 236 TRP A N 1
ATOM 1803 C CA . TRP A 1 236 ? 0.716 2.274 -12.712 1.00 96.75 236 TRP A CA 1
ATOM 1804 C C . TRP A 1 236 ? -0.404 3.168 -12.185 1.00 96.75 236 TRP A C 1
ATOM 1806 O O . TRP A 1 236 ? -0.682 4.238 -12.733 1.00 96.75 236 TRP A O 1
ATOM 1816 N N . LYS A 1 237 ? -1.032 2.739 -11.092 1.00 95.56 237 LYS A N 1
ATOM 1817 C CA . LYS A 1 237 ? -1.983 3.548 -10.326 1.00 95.56 237 LYS A CA 1
ATOM 1818 C C . LYS A 1 237 ? -1.860 3.205 -8.851 1.00 95.56 237 LYS A C 1
ATOM 1820 O O . LYS A 1 237 ? -1.977 2.044 -8.483 1.00 95.56 237 LYS A O 1
ATOM 1825 N N . VAL A 1 238 ? -1.655 4.203 -7.994 1.00 95.56 238 VAL A N 1
ATOM 1826 C CA . VAL A 1 238 ? -1.805 4.031 -6.541 1.00 95.56 238 VAL A CA 1
ATOM 1827 C C . VAL A 1 238 ? -3.240 4.397 -6.182 1.00 95.56 238 VAL A C 1
ATOM 1829 O O . VAL A 1 238 ? -3.665 5.528 -6.406 1.00 95.56 238 VAL A O 1
ATOM 1832 N N . LEU A 1 239 ? -3.990 3.431 -5.659 1.00 94.00 239 LEU A N 1
ATOM 1833 C CA . LEU A 1 239 ? -5.388 3.601 -5.270 1.00 94.00 239 LEU A CA 1
ATOM 1834 C C . LEU A 1 239 ? -5.481 4.061 -3.815 1.00 94.00 239 LEU A C 1
ATOM 1836 O O . LEU A 1 239 ? -6.048 5.104 -3.523 1.00 94.00 239 LEU A O 1
ATOM 1840 N N . ALA A 1 240 ? -4.853 3.335 -2.896 1.00 94.12 240 ALA A N 1
ATOM 1841 C CA . ALA A 1 240 ? -4.828 3.689 -1.481 1.00 94.12 240 ALA A CA 1
ATOM 1842 C C . ALA A 1 240 ? -3.418 3.518 -0.929 1.00 94.12 240 ALA A C 1
ATOM 1844 O O . ALA A 1 240 ? -2.689 2.630 -1.367 1.00 94.12 240 ALA A O 1
ATOM 1845 N N . ASN A 1 241 ? -3.033 4.343 0.043 1.00 94.19 241 ASN A N 1
ATOM 1846 C CA . ASN A 1 241 ? -1.682 4.297 0.579 1.00 94.19 241 ASN A CA 1
ATOM 1847 C C . ASN A 1 241 ? -1.653 4.617 2.069 1.00 94.19 241 ASN A C 1
ATOM 1849 O O . ASN A 1 241 ? -1.884 5.763 2.444 1.00 94.19 241 ASN A O 1
ATOM 1853 N N . GLY A 1 242 ? -1.363 3.600 2.884 1.00 93.50 242 GLY A N 1
ATOM 1854 C CA . GLY A 1 242 ? -1.156 3.711 4.326 1.00 93.50 242 GLY A CA 1
ATOM 1855 C C . GLY A 1 242 ? -2.321 4.319 5.131 1.00 93.50 242 GLY A C 1
ATOM 1856 O O . GLY A 1 242 ? -3.268 4.885 4.590 1.00 93.50 242 GLY A O 1
ATOM 1857 N N . PRO A 1 243 ? -2.284 4.214 6.467 1.00 95.81 243 PRO A N 1
ATOM 1858 C CA . PRO A 1 243 ? -1.233 3.584 7.265 1.00 95.81 243 PRO A CA 1
ATOM 1859 C C . PRO A 1 243 ? -1.307 2.050 7.378 1.00 95.81 243 PRO A C 1
ATOM 1861 O O . PRO A 1 243 ? -0.311 1.456 7.787 1.00 95.81 243 PRO A O 1
ATOM 1864 N N . VAL A 1 244 ? -2.429 1.406 7.025 1.00 96.75 244 VAL A N 1
ATOM 1865 C CA . VAL A 1 244 ? -2.669 -0.041 7.250 1.00 96.75 244 VAL A CA 1
ATOM 1866 C C . VAL A 1 244 ? -2.565 -0.869 5.965 1.00 96.75 244 VAL A C 1
ATOM 1868 O O . VAL A 1 244 ? -2.046 -1.982 5.985 1.00 96.75 244 VAL A O 1
ATOM 1871 N N . ARG A 1 245 ? -3.033 -0.334 4.833 1.00 97.12 245 ARG A N 1
ATOM 1872 C CA . ARG A 1 245 ? -3.045 -0.991 3.522 1.00 97.12 245 ARG A CA 1
ATOM 1873 C C . ARG A 1 245 ? -2.594 -0.038 2.418 1.00 97.12 245 ARG A C 1
ATOM 1875 O O . ARG A 1 245 ? -3.082 1.088 2.316 1.00 97.12 245 ARG A O 1
ATOM 1882 N N . ALA A 1 246 ? -1.704 -0.529 1.562 1.00 97.00 246 ALA A N 1
ATOM 1883 C CA . ALA A 1 246 ? -1.425 0.050 0.257 1.00 97.00 246 ALA A CA 1
ATOM 1884 C C . ALA A 1 246 ? -2.130 -0.794 -0.814 1.00 97.00 246 ALA A C 1
ATOM 1886 O O . ALA A 1 246 ? -2.153 -2.021 -0.726 1.00 97.00 246 ALA A O 1
ATOM 1887 N N . ILE A 1 247 ? -2.744 -0.133 -1.789 1.00 96.75 247 ILE A N 1
ATOM 1888 C CA . ILE A 1 247 ? -3.420 -0.750 -2.929 1.00 96.75 247 ILE A CA 1
ATOM 1889 C C . ILE A 1 247 ? -2.915 -0.023 -4.163 1.00 96.75 247 ILE A C 1
ATOM 1891 O O . ILE A 1 247 ? -3.029 1.201 -4.253 1.00 96.75 247 ILE A O 1
ATOM 1895 N N . PHE A 1 248 ? -2.369 -0.771 -5.105 1.00 96.81 248 PHE A N 1
ATOM 1896 C CA . PHE A 1 248 ? -1.891 -0.238 -6.365 1.00 96.81 248 PHE A CA 1
ATOM 1897 C C . PHE A 1 248 ? -2.102 -1.259 -7.477 1.00 96.81 248 PHE A C 1
ATOM 1899 O O . PHE A 1 248 ? -2.268 -2.453 -7.227 1.00 96.81 248 PHE A O 1
ATOM 1906 N N . GLU A 1 249 ? -2.087 -0.763 -8.702 1.00 96.06 249 GLU A N 1
ATOM 1907 C CA . GLU A 1 249 ? -2.207 -1.538 -9.924 1.00 96.06 249 GLU A CA 1
ATOM 1908 C C . GLU A 1 249 ? -0.975 -1.277 -10.779 1.00 96.06 249 GLU A C 1
ATOM 1910 O O . GLU A 1 249 ? -0.558 -0.127 -10.931 1.00 96.06 249 GLU A O 1
ATOM 1915 N N . LEU A 1 250 ? -0.416 -2.347 -11.340 1.00 95.88 250 LEU A N 1
ATOM 1916 C CA . LEU A 1 250 ? 0.617 -2.299 -12.367 1.00 95.88 250 LEU A CA 1
ATOM 1917 C C . LEU A 1 250 ? 0.096 -3.066 -13.578 1.00 95.88 250 LEU A C 1
ATOM 1919 O O . LEU A 1 250 ? -0.298 -4.227 -13.450 1.00 95.88 250 LEU A O 1
ATOM 1923 N N . ALA A 1 251 ? 0.083 -2.418 -14.738 1.00 95.50 251 ALA A N 1
ATOM 1924 C CA . ALA A 1 251 ? -0.311 -3.037 -15.993 1.00 95.50 251 ALA A CA 1
ATOM 1925 C C . ALA A 1 251 ? 0.916 -3.292 -16.864 1.00 95.50 251 ALA A C 1
ATOM 1927 O O . ALA A 1 251 ? 1.826 -2.468 -16.937 1.00 95.50 251 ALA A O 1
ATOM 1928 N N . TYR A 1 252 ? 0.907 -4.439 -17.529 1.00 93.31 252 TYR A N 1
ATOM 1929 C CA . TYR A 1 252 ? 1.972 -4.910 -18.400 1.00 93.31 252 TYR A CA 1
ATOM 1930 C C . TYR A 1 252 ? 1.405 -5.083 -19.805 1.00 93.31 252 TYR A C 1
ATOM 1932 O O . TYR A 1 252 ? 0.299 -5.605 -19.965 1.00 93.31 252 TYR A O 1
ATOM 1940 N N . ASP A 1 253 ? 2.163 -4.664 -20.814 1.00 91.50 253 ASP A N 1
ATOM 1941 C CA . ASP A 1 253 ? 1.795 -4.916 -22.204 1.00 91.50 253 ASP A CA 1
ATOM 1942 C C . ASP A 1 253 ? 1.927 -6.409 -22.529 1.00 91.50 253 ASP A C 1
ATOM 1944 O O . ASP A 1 253 ? 2.701 -7.143 -21.908 1.00 91.50 253 ASP A O 1
ATOM 1948 N N . GLY A 1 254 ? 1.180 -6.864 -23.537 1.00 90.19 254 GLY A N 1
ATOM 1949 C CA . GLY A 1 254 ? 1.371 -8.205 -24.081 1.00 90.19 254 GLY A CA 1
ATOM 1950 C C . GLY A 1 254 ? 2.777 -8.370 -24.665 1.00 90.19 254 GLY A C 1
ATOM 1951 O O . GLY A 1 254 ? 3.333 -7.438 -25.245 1.00 90.19 254 GLY A O 1
ATOM 1952 N N . TRP A 1 255 ? 3.339 -9.572 -24.547 1.00 87.38 255 TRP A N 1
ATOM 1953 C CA . TRP A 1 255 ? 4.610 -9.929 -25.174 1.00 87.38 255 TRP A CA 1
ATOM 1954 C C . TRP A 1 255 ? 4.471 -11.188 -26.023 1.00 87.38 255 TRP A C 1
ATOM 1956 O O . TRP A 1 255 ? 3.593 -12.022 -25.798 1.00 87.38 255 TRP A O 1
ATOM 1966 N N . ASP A 1 256 ? 5.350 -11.306 -27.013 1.00 86.94 256 ASP A N 1
ATOM 1967 C CA . ASP A 1 256 ? 5.423 -12.472 -27.883 1.00 86.94 256 ASP A CA 1
ATOM 1968 C C . ASP A 1 256 ? 5.961 -13.688 -27.106 1.00 86.94 256 ASP A C 1
ATOM 1970 O O . ASP A 1 256 ? 7.046 -13.641 -26.514 1.00 86.94 256 ASP A O 1
ATOM 1974 N N . ALA A 1 257 ? 5.183 -14.771 -27.100 1.00 87.44 257 ALA A N 1
ATOM 1975 C CA . ALA A 1 257 ? 5.523 -16.045 -26.473 1.00 87.44 257 ALA A CA 1
ATOM 1976 C C . ALA A 1 257 ? 5.716 -17.182 -27.497 1.00 87.44 257 ALA A C 1
ATOM 1978 O O . ALA A 1 257 ? 5.720 -18.356 -27.109 1.00 87.44 257 ALA A O 1
ATOM 1979 N N . GLY A 1 258 ? 5.931 -16.835 -28.773 1.00 82.00 258 GLY A N 1
ATOM 1980 C CA . GLY A 1 258 ? 6.104 -17.764 -29.892 1.00 82.00 258 GLY A CA 1
ATOM 1981 C C . GLY A 1 258 ? 4.845 -17.991 -30.715 1.00 82.00 258 GLY A C 1
ATOM 1982 O O . GLY A 1 258 ? 3.730 -17.939 -30.148 1.00 82.00 258 GLY A O 1
#